Protein 1IWD (pdb70)

CATH classification: 3.90.70.10

Solvent-accessible surface area: 9239 Å² total; per-residue (Å²): 145,73,94,118,17,19,36,85,82,143,36,1,22,27,82,23,25,57,18,131,177,7,30,0,22,1,0,11,3,0,0,11,0,0,2,3,0,8,54,53,125,77,46,114,65,51,33,0,1,3,6,0,0,1,16,11,7,132,70,9,117,0,36,138,18,19,107,8,21,32,0,0,91,26,0,66,122,23,42,0,0,1,22,59,174,73,2,75,45,73,22,92,99,40,100,41,90,97,195,36,107,115,70,6,46,10,96,14,43,93,132,13,85,80,69,59,16,75,28,0,33,58,13,0,23,72,10,1,0,0,0,3,0,17,4,70,21,63,55,1,81,144,18,79,78,43,34,16,70,17,107,38,34,72,59,70,74,14,3,3,2,0,1,0,0,0,74,110,120,73,77,38,18,0,3,0,15,3,8,64,9,114,160,26,20,50,130,0,17,0,51,0,40,13,77,40,114,63,79,16,4,20,4,0,0,0,41,51,0,2,45,0,38,35,128

Foldseek 3Di:
DDQKFFLVVVVLFDAAAALPQFQQLQLVLLQRLQQRQCCVPPVDRFAFDSLLCLAPLPVFPRRVGGHNQSVLVCLAVVVAGAGCVQVPDDSGHDHNDPPGDGDGGFNFKDKFDFLALVSVQVVLNVGKKKFFFFQPDPQNFQAADDEREDDAAQDRSGMWIFRMWHADPHWTWTKIAGRRALVTHPRRIHIYTGDDPGSCTHRSGRGIMMHTHHD

Radius of gyration: 16.06 Å; Cα contacts (8 Å, |Δi|>4): 536; chains: 1; bounding box: 43×32×37 Å

Structure (mmCIF, N/CA/C/O backbone):
data_1IWD
#
_entry.id   1IWD
#
_cell.length_a   48.200
_cell.length_b   58.760
_cell.length_c   69.350
_cell.angle_alpha   90.00
_cell.angle_beta   90.00
_cell.angle_gamma   90.00
#
_symmetry.space_group_name_H-M   'P 21 21 21'
#
loop_
_entity.id
_entity.type
_entity.pdbx_description
1 polymer 'ERVATAMIN B'
2 non-polymer THIOSULFATE
3 water water
#
loop_
_atom_site.group_PDB
_atom_site.id
_atom_site.type_symbol
_atom_site.label_atom_id
_atom_site.label_alt_id
_atom_site.label_comp_id
_atom_site.label_asym_id
_atom_site.label_entity_id
_atom_site.label_seq_id
_atom_site.pdbx_PDB_ins_code
_atom_site.Cartn_x
_atom_site.Cartn_y
_atom_site.Cartn_z
_atom_site.occupancy
_atom_site.B_iso_or_equiv
_atom_site.auth_seq_id
_atom_site.auth_comp_id
_atom_site.auth_asym_id
_atom_site.auth_atom_id
_atom_site.pdbx_PDB_model_num
ATOM 1 N N . LEU A 1 1 ? 5.350 13.048 14.532 1.00 39.08 1 LEU A N 1
ATOM 2 C CA . LEU A 1 1 ? 5.568 12.188 15.732 1.00 37.82 1 LEU A CA 1
ATOM 3 C C . LEU A 1 1 ? 6.772 12.707 16.515 1.00 35.27 1 LEU A C 1
ATOM 4 O O . LEU A 1 1 ? 7.896 12.709 16.012 1.00 35.22 1 LEU A O 1
ATOM 9 N N . PRO A 1 2 ? 6.549 13.156 17.760 1.00 28.34 2 PRO A N 1
ATOM 10 C CA . PRO A 1 2 ? 7.613 13.685 18.618 1.00 26.03 2 PRO A CA 1
ATOM 11 C C . PRO A 1 2 ? 8.830 12.773 18.707 1.00 24.28 2 PRO A C 1
ATOM 12 O O . PRO A 1 2 ? 8.704 11.547 18.691 1.00 23.46 2 PRO A O 1
ATOM 16 N N . SER A 1 3 ? 10.008 13.381 18.799 1.00 24.29 3 SER A N 1
ATOM 17 C CA . SER A 1 3 ? 11.247 12.624 18.909 1.00 22.12 3 SER A CA 1
ATOM 18 C C . SER A 1 3 ? 11.535 12.352 20.380 1.00 20.18 3 SER A C 1
ATOM 19 O O . SER A 1 3 ? 12.325 11.470 20.716 1.00 18.48 3 SER A O 1
ATOM 22 N N . PHE A 1 4 ? 10.883 13.121 21.249 1.00 18.48 4 PHE A N 1
ATOM 23 C CA . PHE A 1 4 ? 11.048 12.989 22.694 1.00 18.22 4 PHE A CA 1
ATOM 24 C C . PHE A 1 4 ? 9.698 13.143 23.385 1.00 17.08 4 PHE A C 1
ATOM 25 O O . PHE A 1 4 ? 8.939 14.065 23.081 1.00 18.44 4 PHE A O 1
ATOM 33 N N . VAL A 1 5 ? 9.403 12.234 24.309 1.00 14.82 5 VAL A N 1
ATOM 34 C CA . VAL A 1 5 ? 8.157 12.274 25.061 1.00 13.89 5 VAL A CA 1
ATOM 35 C C . VAL A 1 5 ? 8.431 11.827 26.491 1.00 12.88 5 VAL A C 1
ATOM 36 O O . VAL A 1 5 ? 9.098 10.821 26.717 1.00 13.41 5 VAL A O 1
ATOM 40 N N . ASP A 1 6 ? 7.942 12.595 27.458 1.00 12.77 6 ASP A N 1
ATOM 41 C CA . ASP A 1 6 ? 8.103 12.239 28.861 1.00 12.21 6 ASP A CA 1
ATOM 42 C C . ASP A 1 6 ? 6.863 12.739 29.579 1.00 11.37 6 ASP A C 1
ATOM 43 O O . ASP A 1 6 ? 6.744 13.926 29.883 1.00 13.14 6 ASP A O 1
ATOM 48 N N . TRP A 1 7 ? 5.931 11.831 29.841 1.00 10.29 7 TRP A N 1
ATOM 49 C CA . TRP A 1 7 ? 4.693 12.211 30.498 1.00 9.88 7 TRP A CA 1
ATOM 50 C C . TRP A 1 7 ? 4.878 12.711 31.923 1.00 10.79 7 TRP A C 1
ATOM 51 O O . TRP A 1 7 ? 3.974 13.322 32.492 1.00 12.98 7 TRP A O 1
ATOM 62 N N . ARG A 1 8 ? 6.045 12.462 32.505 1.00 10.52 8 ARG A N 1
ATOM 63 C CA . ARG A 1 8 ? 6.304 12.936 33.859 1.00 11.57 8 ARG A CA 1
ATOM 64 C C . ARG A 1 8 ? 6.422 14.458 33.855 1.00 13.56 8 ARG A C 1
ATOM 65 O O . ARG A 1 8 ? 6.014 15.121 34.811 1.00 14.11 8 ARG A O 1
ATOM 73 N N . SER A 1 9 ? 6.972 15.008 32.776 1.00 14.35 9 SER A N 1
ATOM 74 C CA . SER A 1 9 ? 7.154 16.453 32.676 1.00 16.66 9 SER A CA 1
ATOM 75 C C . SER A 1 9 ? 5.848 17.186 32.404 1.00 18.19 9 SER A C 1
ATOM 76 O O . SER A 1 9 ? 5.789 18.410 32.495 1.00 18.98 9 SER A O 1
ATOM 79 N N . LYS A 1 10 ? 4.801 16.434 32.080 1.00 18.81 10 LYS A N 1
ATOM 80 C CA . LYS A 1 10 ? 3.492 17.014 31.796 1.00 20.15 10 LYS A CA 1
ATOM 81 C C . LYS A 1 10 ? 2.549 16.885 32.993 1.00 19.80 10 LYS A C 1
ATOM 82 O O . LYS A 1 10 ? 1.356 17.178 32.892 1.00 21.16 10 LYS A O 1
ATOM 88 N N . GLY A 1 11 ? 3.096 16.445 34.123 1.00 18.29 11 GLY A N 1
ATOM 89 C CA . GLY A 1 11 ? 2.307 16.286 35.331 1.00 18.06 11 GLY A CA 1
ATOM 90 C C . GLY A 1 11 ? 1.279 15.173 35.266 1.00 15.75 11 GLY A C 1
ATOM 91 O O . GLY A 1 11 ? 0.310 15.175 36.024 1.00 16.13 11 GLY A O 1
ATOM 92 N N . ALA A 1 12 ? 1.496 14.207 34.377 1.00 12.17 12 ALA A N 1
ATOM 93 C CA . ALA A 1 12 ? 0.557 13.107 34.215 1.00 11.13 12 ALA A CA 1
ATOM 94 C C . ALA A 1 12 ? 0.986 11.812 34.893 1.00 10.87 12 ALA A C 1
ATOM 95 O O . ALA A 1 12 ? 0.320 10.787 34.743 1.00 13.69 12 ALA A O 1
ATOM 97 N N . VAL A 1 13 ? 2.084 11.854 35.642 1.00 12.49 13 VAL A N 1
ATOM 98 C CA . VAL A 1 13 ? 2.567 10.655 36.324 1.00 11.44 13 VAL A CA 1
ATOM 99 C C . VAL A 1 13 ? 2.706 10.872 37.830 1.00 11.12 13 VAL A C 1
ATOM 100 O O . VAL A 1 13 ? 3.295 11.849 38.292 1.00 11.95 13 VAL A O 1
ATOM 104 N N . ASN A 1 14 ? 2.144 9.936 38.587 1.00 10.16 14 ASN A N 1
ATOM 105 C CA . ASN A 1 14 ? 2.143 9.969 40.045 1.00 11.70 14 ASN A CA 1
ATOM 106 C C . ASN A 1 14 ? 3.534 9.664 40.605 1.00 11.14 14 ASN A C 1
ATOM 107 O O . ASN A 1 14 ? 4.433 9.249 39.878 1.00 12.28 14 ASN A O 1
ATOM 112 N N . SER A 1 15 ? 3.703 9.877 41.906 1.00 11.83 15 SER A N 1
ATOM 113 C CA . SER A 1 15 ? 4.965 9.565 42.565 1.00 12.14 15 SER A CA 1
ATOM 114 C C . SER A 1 15 ? 5.131 8.054 42.495 1.00 11.54 15 SER A C 1
ATOM 115 O O . SER A 1 15 ? 4.142 7.322 42.428 1.00 11.56 15 SER A O 1
ATOM 118 N N . ILE A 1 16 ? 6.376 7.594 42.519 1.00 12.13 16 ILE A N 1
ATOM 119 C CA . ILE A 1 16 ? 6.668 6.161 42.466 1.00 11.61 16 ILE A CA 1
ATOM 120 C C . ILE A 1 16 ? 6.037 5.432 43.653 1.00 12.06 16 ILE A C 1
ATOM 121 O O . ILE A 1 16 ? 6.034 5.941 44.777 1.00 13.14 16 ILE A O 1
ATOM 126 N N . LYS A 1 17 ? 5.495 4.245 43.391 1.00 11.34 17 LYS A N 1
ATOM 127 C CA . LYS A 1 17 ? 4.870 3.426 44.426 1.00 11.51 17 LYS A CA 1
ATOM 128 C C . LYS A 1 17 ? 5.673 2.142 44.635 1.00 11.81 17 LYS A C 1
ATOM 129 O O . LYS A 1 17 ? 6.628 1.874 43.907 1.00 11.85 17 LYS A O 1
ATOM 135 N N . ASN A 1 18 ? 5.278 1.348 45.627 1.00 13.27 18 ASN A N 1
ATOM 136 C CA . ASN A 1 18 ? 5.984 0.110 45.950 1.00 12.57 18 ASN A CA 1
ATOM 137 C C . ASN A 1 18 ? 4.978 -1.007 46.226 1.00 13.29 18 ASN A C 1
ATOM 138 O O . ASN A 1 18 ? 4.188 -0.921 47.167 1.00 13.38 18 ASN A O 1
ATOM 143 N N . GLN A 1 19 ? 5.008 -2.051 45.402 1.00 11.02 19 GLN A N 1
ATOM 144 C CA . GLN A 1 19 ? 4.079 -3.168 45.556 1.00 11.14 19 GLN A CA 1
ATOM 145 C C . GLN A 1 19 ? 4.444 -4.066 46.736 1.00 12.79 19 GLN A C 1
ATOM 146 O O . GLN A 1 19 ? 3.625 -4.857 47.206 1.00 11.17 19 GLN A O 1
ATOM 152 N N . LYS A 1 20 ? 5.681 -3.944 47.204 1.00 12.17 20 LYS A N 1
ATOM 153 C CA . LYS A 1 20 ? 6.169 -4.733 48.329 1.00 12.50 20 LYS A CA 1
ATOM 154 C C . LYS A 1 20 ? 6.058 -6.243 48.100 1.00 13.21 20 LYS A C 1
ATOM 155 O O . LYS A 1 20 ? 6.247 -6.708 46.980 1.00 13.28 20 LYS A O 1
ATOM 161 N N . GLN A 1 21 ? 5.752 -7.007 49.145 1.00 13.45 21 GLN A N 1
ATOM 162 C CA . GLN A 1 21 ? 5.689 -8.465 49.034 1.00 16.15 21 GLN A CA 1
ATOM 163 C C . GLN A 1 21 ? 4.370 -9.065 48.567 1.00 16.47 21 GLN A C 1
ATOM 164 O O . GLN A 1 21 ? 3.862 -10.016 49.164 1.00 19.03 21 GLN A O 1
ATOM 170 N N . CYS A 1 22 ? 3.830 -8.517 47.487 1.00 14.18 22 CYS A N 1
ATOM 171 C CA . CYS A 1 22 ? 2.573 -8.995 46.923 1.00 12.45 22 CYS A CA 1
ATOM 172 C C . CYS A 1 22 ? 2.711 -9.004 45.408 1.00 13.87 22 CYS A C 1
ATOM 173 O O . CYS A 1 22 ? 3.252 -8.061 44.828 1.00 13.94 22 CYS A O 1
ATOM 176 N N . GLY A 1 23 ? 2.243 -10.079 44.779 1.00 14.54 23 GLY A N 1
ATOM 177 C CA . GLY A 1 23 ? 2.317 -10.196 43.332 1.00 14.94 23 GLY A CA 1
ATOM 178 C C . GLY A 1 23 ? 1.210 -9.383 42.695 1.00 14.59 23 GLY A C 1
ATOM 179 O O . GLY A 1 23 ? 0.271 -9.923 42.106 1.00 15.69 23 GLY A O 1
ATOM 180 N N . SER A 1 24 ? 1.342 -8.067 42.794 1.00 10.66 24 SER A N 1
ATOM 181 C CA . SER A 1 24 ? 0.336 -7.157 42.279 1.00 9.65 24 SER A CA 1
ATOM 182 C C . SER A 1 24 ? 0.825 -6.215 41.183 1.00 10.23 24 SER A C 1
ATOM 183 O O . SER A 1 24 ? 0.202 -5.180 40.945 1.00 10.06 24 SER A O 1
ATOM 186 N N . CYS A 1 25 ? 1.925 -6.566 40.520 1.00 11.36 25 CYS A N 1
ATOM 187 C CA . CYS A 1 25 ? 2.470 -5.726 39.452 1.00 13.01 25 CYS A CA 1
ATOM 188 C C . CYS A 1 25 ? 1.396 -5.389 38.417 1.00 12.18 25 CYS A C 1
ATOM 189 O O . CYS A 1 25 ? 1.363 -4.278 37.882 1.00 12.31 25 CYS A O 1
ATOM 192 N N . TRP A 1 26 ? 0.525 -6.354 38.134 1.00 12.84 26 TRP A N 1
ATOM 193 C CA . TRP A 1 26 ? -0.546 -6.160 37.163 1.00 10.80 26 TRP A CA 1
ATOM 194 C C . TRP A 1 26 ? -1.460 -5.003 37.556 1.00 11.66 26 TRP A C 1
ATOM 195 O O . TRP A 1 26 ? -1.920 -4.242 36.699 1.00 12.03 26 TRP A O 1
ATOM 206 N N . ALA A 1 27 ? -1.720 -4.878 38.854 1.00 9.83 27 ALA A N 1
ATOM 207 C CA . ALA A 1 27 ? -2.583 -3.819 39.363 1.00 9.89 27 ALA A CA 1
ATOM 208 C C . ALA A 1 27 ? -1.865 -2.477 39.335 1.00 9.64 27 ALA A C 1
ATOM 209 O O . ALA A 1 27 ? -2.460 -1.456 38.992 1.00 10.43 27 ALA A O 1
ATOM 211 N N . PHE A 1 28 ? -0.587 -2.469 39.700 1.00 8.97 28 PHE A N 1
ATOM 212 C CA . PHE A 1 28 ? 0.155 -1.216 39.683 1.00 8.08 28 PHE A CA 1
ATOM 213 C C . PHE A 1 28 ? 0.307 -0.686 38.264 1.00 9.15 28 PHE A C 1
ATOM 214 O O . PHE A 1 28 ? 0.177 0.516 38.023 1.00 9.44 28 PHE A O 1
ATOM 222 N N . SER A 1 29 ? 0.561 -1.582 37.317 1.00 7.56 29 SER A N 1
ATOM 223 C CA . SER A 1 29 ? 0.709 -1.167 35.930 1.00 8.11 29 SER A CA 1
ATOM 224 C C . SER A 1 29 ? -0.598 -0.583 35.401 1.00 7.83 29 SER A C 1
ATOM 225 O O . SER A 1 29 ? -0.611 0.483 34.782 1.00 10.21 29 SER A O 1
ATOM 228 N N . ALA A 1 30 ? -1.700 -1.286 35.643 1.00 7.86 30 ALA A N 1
ATOM 229 C CA . ALA A 1 30 ? -3.000 -0.825 35.177 1.00 8.50 30 ALA A CA 1
ATOM 230 C C . ALA A 1 30 ? -3.405 0.501 35.806 1.00 9.71 30 ALA A C 1
ATOM 231 O O . ALA A 1 30 ? -3.847 1.412 35.104 1.00 9.27 30 ALA A O 1
ATOM 233 N N . VAL A 1 31 ? -3.266 0.608 37.125 1.00 9.45 31 VAL A N 1
ATOM 234 C CA . VAL A 1 31 ? -3.644 1.836 37.817 1.00 9.76 31 VAL A CA 1
ATOM 235 C C . VAL A 1 31 ? -2.833 3.036 37.340 1.00 10.00 31 VAL A C 1
ATOM 236 O O . VAL A 1 31 ? -3.390 4.112 37.125 1.00 9.72 31 VAL A O 1
ATOM 240 N N . ALA A 1 32 ? -1.527 2.861 37.160 1.00 8.74 32 ALA A N 1
ATOM 241 C CA . ALA A 1 32 ? -0.693 3.972 36.701 1.00 8.73 32 ALA A CA 1
ATOM 242 C C . ALA A 1 32 ? -1.176 4.493 35.349 1.00 9.14 32 ALA A C 1
ATOM 243 O O . ALA A 1 32 ? -1.218 5.703 35.116 1.00 9.32 32 ALA A O 1
ATOM 245 N N . ALA A 1 33 ? -1.543 3.578 34.457 1.00 8.68 33 ALA A N 1
ATOM 246 C CA . ALA A 1 33 ? -2.018 3.974 33.138 1.00 8.65 33 ALA A CA 1
ATOM 247 C C . ALA A 1 33 ? -3.342 4.722 33.246 1.00 8.45 33 ALA A C 1
ATOM 248 O O . ALA A 1 33 ? -3.589 5.676 32.501 1.00 9.10 33 ALA A O 1
ATOM 250 N N . VAL A 1 34 ? -4.192 4.290 34.171 1.00 7.73 34 VAL A N 1
ATOM 251 C CA . VAL A 1 34 ? -5.487 4.934 34.366 1.00 9.38 34 VAL A CA 1
ATOM 252 C C . VAL A 1 34 ? -5.308 6.326 34.969 1.00 9.59 34 VAL A C 1
ATOM 253 O O . VAL A 1 34 ? -5.956 7.278 34.541 1.00 10.05 34 VAL A O 1
ATOM 257 N N . GLU A 1 35 ? -4.429 6.442 35.959 1.00 9.17 35 GLU A N 1
ATOM 258 C CA . GLU A 1 35 ? -4.180 7.735 36.593 1.00 10.14 35 GLU A CA 1
ATOM 259 C C . GLU A 1 35 ? -3.742 8.748 35.543 1.00 11.26 35 GLU A C 1
ATOM 260 O O . GLU A 1 35 ? -4.186 9.897 35.545 1.00 10.52 35 GLU A O 1
ATOM 266 N N . SER A 1 36 ? -2.868 8.312 34.643 1.00 9.78 36 SER A N 1
ATOM 267 C CA . SER A 1 36 ? -2.351 9.185 33.598 1.00 10.41 36 SER A CA 1
ATOM 268 C C . SER A 1 36 ? -3.385 9.642 32.577 1.00 10.88 36 SER A C 1
ATOM 269 O O . SER A 1 36 ? -3.440 10.826 32.244 1.00 10.54 36 SER A O 1
ATOM 272 N N . ILE A 1 37 ? -4.207 8.726 32.075 1.00 9.39 37 ILE A N 1
ATOM 273 C CA . ILE A 1 37 ? -5.203 9.132 31.090 1.00 10.75 37 ILE A CA 1
ATOM 274 C C . ILE A 1 37 ? -6.251 10.035 31.741 1.00 10.69 37 ILE A C 1
ATOM 275 O O . ILE A 1 37 ? -6.813 10.909 31.083 1.00 12.91 37 ILE A O 1
ATOM 280 N N . ASN A 1 38 ? -6.505 9.845 33.034 1.00 10.67 38 ASN A N 1
ATOM 281 C CA . ASN A 1 38 ? -7.472 10.701 33.715 1.00 11.44 38 ASN A CA 1
ATOM 282 C C . ASN A 1 38 ? -6.931 12.130 33.758 1.00 11.84 38 ASN A C 1
ATOM 283 O O . ASN A 1 38 ? -7.670 13.089 33.542 1.00 11.21 38 ASN A O 1
ATOM 288 N N . LYS A 1 39 ? -5.638 12.273 34.035 1.00 10.31 39 LYS A N 1
ATOM 289 C CA . LYS A 1 39 ? -5.017 13.596 34.091 1.00 11.40 39 LYS A CA 1
ATOM 290 C C . LYS A 1 39 ? -5.034 14.247 32.711 1.00 11.07 39 LYS A C 1
ATOM 291 O O . LYS A 1 39 ? -5.368 15.423 32.562 1.00 12.75 39 LYS A O 1
ATOM 297 N N . ILE A 1 40 ? -4.667 13.474 31.698 1.00 10.71 40 ILE A N 1
ATOM 298 C CA . ILE A 1 40 ? -4.629 13.979 30.334 1.00 11.12 40 ILE A CA 1
ATOM 299 C C . ILE A 1 40 ? -5.999 14.466 29.856 1.00 12.28 40 ILE A C 1
ATOM 300 O O . ILE A 1 40 ? -6.104 15.498 29.185 1.00 13.52 40 ILE A O 1
ATOM 305 N N . ARG A 1 41 ? -7.047 13.739 30.227 1.00 12.27 41 ARG A N 1
ATOM 306 C CA . ARG A 1 41 ? -8.404 14.080 29.809 1.00 14.02 41 ARG A CA 1
ATOM 307 C C . ARG A 1 41 ? -9.151 15.090 30.676 1.00 14.55 41 ARG A C 1
ATOM 308 O O . ARG A 1 41 ? -9.896 15.924 30.154 1.00 16.21 41 ARG A O 1
ATOM 316 N N . THR A 1 42 ? -8.954 15.026 31.989 1.00 13.87 42 THR A N 1
ATOM 317 C CA . THR A 1 42 ? -9.678 15.911 32.904 1.00 13.31 42 THR A CA 1
ATOM 318 C C . THR A 1 42 ? -8.873 17.016 33.576 1.00 14.03 42 THR A C 1
ATOM 319 O O . THR A 1 42 ? -9.453 17.911 34.191 1.00 13.13 42 THR A O 1
ATOM 323 N N . GLY A 1 43 ? -7.548 16.945 33.473 1.00 11.71 43 GLY A N 1
ATOM 324 C CA . GLY A 1 43 ? -6.696 17.958 34.075 1.00 14.24 43 GLY A CA 1
ATOM 325 C C . GLY A 1 43 ? -6.324 17.715 35.528 1.00 14.84 43 GLY A C 1
ATOM 326 O O . GLY A 1 43 ? -5.582 18.500 36.126 1.00 16.60 43 GLY A O 1
ATOM 327 N N . GLN A 1 44 ? -6.817 16.622 36.100 1.00 14.15 44 GLN A N 1
ATOM 328 C CA . GLN A 1 44 ? -6.547 16.315 37.499 1.00 16.75 44 GLN A CA 1
ATOM 329 C C . GLN A 1 44 ? -5.785 15.005 37.674 1.00 15.04 44 GLN A C 1
ATOM 330 O O . GLN A 1 44 ? -6.159 13.981 37.100 1.00 14.24 44 GLN A O 1
ATOM 336 N N . LEU A 1 45 ? -4.714 15.043 38.461 1.00 14.85 45 LEU A N 1
ATOM 337 C CA . LEU A 1 45 ? -3.933 13.841 38.740 1.00 15.08 45 LEU A CA 1
ATOM 338 C C . LEU A 1 45 ? -4.341 13.344 40.121 1.00 15.39 45 LEU A C 1
ATOM 339 O O . LEU A 1 45 ? -4.072 13.995 41.133 1.00 16.56 45 LEU A O 1
ATOM 344 N N . ILE A 1 46 ? -5.001 12.192 40.155 1.00 13.11 46 ILE A N 1
ATOM 345 C CA . ILE A 1 46 ? -5.469 11.601 41.403 1.00 15.00 46 ILE A CA 1
ATOM 346 C C . ILE A 1 46 ? -4.819 10.235 41.586 1.00 14.46 46 ILE A C 1
ATOM 347 O O . ILE A 1 46 ? -4.730 9.461 40.634 1.00 16.19 46 ILE A O 1
ATOM 352 N N . SER A 1 47 ? -4.364 9.942 42.802 1.00 14.01 47 SER A N 1
ATOM 353 C CA . SER A 1 47 ? -3.736 8.652 43.088 1.00 14.73 47 SER A CA 1
ATOM 354 C C . SER A 1 47 ? -4.860 7.650 43.326 1.00 14.74 47 SER A C 1
ATOM 355 O O . SER A 1 47 ? -5.702 7.850 44.204 1.00 14.61 47 SER A O 1
ATOM 358 N N . LEU A 1 48 ? -4.869 6.574 42.544 1.00 12.05 48 LEU A N 1
ATOM 359 C CA . LEU A 1 48 ? -5.919 5.568 42.644 1.00 11.57 48 LEU A CA 1
ATOM 360 C C . LEU A 1 48 ? -5.509 4.307 43.405 1.00 11.19 48 LEU A C 1
ATOM 361 O O . LEU A 1 48 ? -4.328 4.082 43.670 1.00 9.69 48 LEU A O 1
ATOM 366 N N . SER A 1 49 ? -6.501 3.453 43.704 1.00 11.96 49 SER A N 1
ATOM 367 C CA . SER A 1 49 ? -6.295 2.276 44.565 1.00 10.51 49 SER A CA 1
ATOM 368 C C . SER A 1 49 ? -5.934 0.945 43.878 1.00 11.52 49 SER A C 1
ATOM 369 O O . SER A 1 49 ? -6.776 0.335 43.223 1.00 10.94 49 SER A O 1
ATOM 372 N N . GLU A 1 50 ? -4.683 0.521 44.042 1.00 9.79 50 GLU A N 1
ATOM 373 C CA . GLU A 1 50 ? -4.261 -0.770 43.518 1.00 8.65 50 GLU A CA 1
ATOM 374 C C . GLU A 1 50 ? -4.907 -1.840 44.394 1.00 9.27 50 GLU A C 1
ATOM 375 O O . GLU A 1 50 ? -5.199 -2.936 43.929 1.00 9.46 50 GLU A O 1
ATOM 381 N N . GLN A 1 51 ? -5.113 -1.517 45.670 1.00 10.11 51 GLN A N 1
ATOM 382 C CA . GLN A 1 51 ? -5.704 -2.470 46.603 1.00 10.15 51 GLN A CA 1
ATOM 383 C C . GLN A 1 51 ? -7.103 -2.900 46.172 1.00 10.07 51 GLN A C 1
ATOM 384 O O . GLN A 1 51 ? -7.479 -4.061 46.357 1.00 10.22 51 GLN A O 1
ATOM 390 N N . GLU A 1 52 ? -7.877 -1.975 45.607 1.00 9.20 52 GLU A N 1
ATOM 391 C CA . GLU A 1 52 ? -9.223 -2.319 45.166 1.00 8.70 52 GLU A CA 1
ATOM 392 C C . GLU A 1 52 ? -9.156 -3.429 44.129 1.00 8.65 52 GLU A C 1
ATOM 393 O O . GLU A 1 52 ? -9.976 -4.343 44.141 1.00 10.46 52 GLU A O 1
ATOM 399 N N . LEU A 1 53 ? -8.182 -3.351 43.228 1.00 10.02 53 LEU A N 1
ATOM 400 C CA . LEU A 1 53 ? -8.040 -4.377 42.197 1.00 9.85 53 LEU A CA 1
ATOM 401 C C . LEU A 1 53 ? -7.653 -5.718 42.816 1.00 10.38 53 LEU A C 1
ATOM 402 O O . LEU A 1 53 ? -8.211 -6.761 42.468 1.00 10.02 53 LEU A O 1
ATOM 407 N N . VAL A 1 54 ? -6.701 -5.689 43.740 1.00 9.67 54 VAL A N 1
ATOM 408 C CA . VAL A 1 54 ? -6.263 -6.908 44.403 1.00 11.00 54 VAL A CA 1
ATOM 409 C C . VAL A 1 54 ? -7.426 -7.598 45.121 1.00 9.97 54 VAL A C 1
ATOM 410 O O . VAL A 1 54 ? -7.578 -8.820 45.038 1.00 11.70 54 VAL A O 1
ATOM 414 N N . ASP A 1 55 ? -8.254 -6.816 45.805 1.00 10.60 55 ASP A N 1
ATOM 415 C CA . ASP A 1 55 ? -9.387 -7.372 46.545 1.00 10.91 55 ASP A CA 1
ATOM 416 C C . ASP A 1 55 ? -10.639 -7.657 45.731 1.00 11.24 55 ASP A C 1
ATOM 417 O O . ASP A 1 55 ? -11.335 -8.640 45.984 1.00 11.94 55 ASP A O 1
ATOM 422 N N . CYS A 1 56 ? -10.899 -6.791 44.735 1.00 11.47 56 CYS A N 1
ATOM 423 C CA . CYS A 1 56 ? -12.166 -6.904 44.005 1.00 11.64 56 CYS A CA 1
ATOM 424 C C . CYS A 1 56 ? -12.175 -7.499 42.603 1.00 10.7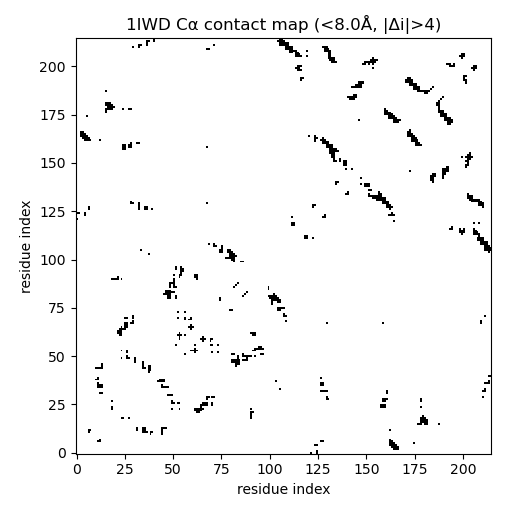6 56 CYS A C 1
ATOM 425 O O . CYS A 1 56 ? -13.234 -7.935 42.121 1.00 12.76 56 CYS A O 1
ATOM 428 N N . ASP A 1 57 ? -11.032 -7.536 41.927 1.00 10.46 57 ASP A N 1
ATOM 429 C CA . ASP A 1 57 ? -11.012 -8.123 40.593 1.00 9.84 57 ASP A CA 1
ATOM 430 C C . ASP A 1 57 ? -10.923 -9.631 40.778 1.00 10.83 57 ASP A C 1
ATOM 431 O O . ASP A 1 57 ? -9.831 -10.193 40.865 1.00 11.21 57 ASP A O 1
ATOM 436 N N . THR A 1 58 ? -12.084 -10.276 40.849 1.00 11.52 58 THR A N 1
ATOM 437 C CA . THR A 1 58 ? -12.146 -11.715 41.063 1.00 14.00 58 THR A CA 1
ATOM 438 C C . THR A 1 58 ? -11.700 -12.563 39.876 1.00 13.24 58 THR A C 1
ATOM 439 O O . THR A 1 58 ? -11.615 -13.786 39.988 1.00 13.40 58 THR A O 1
ATOM 443 N N . ALA A 1 59 ? -11.414 -11.922 38.745 1.00 12.51 59 ALA A N 1
ATOM 444 C CA . ALA A 1 59 ? -10.941 -12.641 37.568 1.00 13.30 59 ALA A CA 1
ATOM 445 C C . ALA A 1 59 ? -9.422 -12.738 37.675 1.00 13.77 59 ALA A C 1
ATOM 446 O O . ALA A 1 59 ? -8.791 -13.574 37.029 1.00 15.82 59 ALA A O 1
ATOM 448 N N . SER A 1 60 ? -8.836 -11.867 38.490 1.00 11.29 60 SER A N 1
ATOM 449 C CA . SER A 1 60 ? -7.398 -11.893 38.697 1.00 12.81 60 SER A CA 1
ATOM 450 C C . SER A 1 60 ? -7.098 -12.737 39.925 1.00 11.75 60 SER A C 1
ATOM 451 O O . SER A 1 60 ? -8.019 -13.226 40.585 1.00 13.49 60 SER A O 1
ATOM 454 N N . HIS A 1 61 ? -5.820 -12.894 40.253 1.00 13.58 61 HIS A N 1
ATOM 455 C CA . HIS A 1 61 ? -5.444 -13.768 41.358 1.00 14.66 61 HIS A CA 1
ATOM 456 C C . HIS A 1 61 ? -4.863 -13.124 42.618 1.00 15.27 61 HIS A C 1
ATOM 457 O O . HIS A 1 61 ? -4.015 -13.720 43.286 1.00 16.23 61 HIS A O 1
ATOM 464 N N . GLY A 1 62 ? -5.328 -11.925 42.954 1.00 14.57 62 GLY A N 1
ATOM 465 C CA . GLY A 1 62 ? -4.836 -11.253 44.148 1.00 14.53 62 GLY A CA 1
ATOM 466 C C . GLY A 1 62 ? -3.335 -11.031 44.132 1.00 14.68 62 GLY A C 1
ATOM 467 O O . GLY A 1 62 ? -2.803 -10.455 43.184 1.00 15.95 62 GLY A O 1
ATOM 468 N N . CYS A 1 63 ? -2.652 -11.477 45.185 1.00 14.23 63 CYS A N 1
ATOM 469 C CA . CYS A 1 63 ? -1.201 -11.326 45.270 1.00 14.92 63 CYS A CA 1
ATOM 470 C C . CYS A 1 63 ? -0.463 -12.450 44.549 1.00 16.19 63 CYS A C 1
ATOM 471 O O . CYS A 1 63 ? 0.763 -12.536 44.618 1.00 16.01 63 CYS A O 1
ATOM 474 N N . ASN A 1 64 ? -1.210 -13.313 43.866 1.00 17.84 64 ASN A N 1
ATOM 475 C CA . ASN A 1 64 ? -0.609 -14.416 43.123 1.00 19.19 64 ASN A CA 1
ATOM 476 C C . ASN A 1 64 ? -0.497 -14.083 41.640 1.00 19.20 64 ASN A C 1
ATOM 477 O O . ASN A 1 64 ? -0.110 -14.931 40.832 1.00 21.23 64 ASN A O 1
ATOM 482 N N . GLY A 1 65 ? -0.843 -12.851 41.280 1.00 16.96 65 GLY A N 1
ATOM 483 C CA . GLY A 1 65 ? -0.746 -12.452 39.889 1.00 14.75 65 GLY A CA 1
ATOM 484 C C . GLY A 1 65 ? -2.051 -12.047 39.235 1.00 14.15 65 GLY A C 1
ATOM 485 O O . GLY A 1 65 ? -3.122 -12.142 39.833 1.00 13.53 65 GLY A O 1
ATOM 486 N N . GLY A 1 66 ? -1.946 -11.597 37.990 1.00 12.97 66 GLY A N 1
ATOM 487 C CA . GLY A 1 66 ? -3.111 -11.168 37.244 1.00 13.34 66 GLY A CA 1
ATOM 488 C C . GLY A 1 66 ? -2.670 -10.514 35.952 1.00 12.50 66 GLY A C 1
ATOM 489 O O . GLY A 1 66 ? -1.510 -10.638 35.551 1.00 13.41 66 GLY A O 1
ATOM 490 N N . TRP A 1 67 ? -3.584 -9.810 35.295 1.00 12.00 67 TRP A N 1
ATOM 491 C CA . TRP A 1 67 ? -3.254 -9.146 34.042 1.00 14.00 67 TRP A CA 1
ATOM 492 C C . TRP A 1 67 ? -3.834 -7.746 33.994 1.00 12.47 67 TRP A C 1
ATOM 493 O O . TRP A 1 67 ? -4.900 -7.488 34.551 1.00 13.95 67 TRP A O 1
ATOM 504 N N . MET A 1 68 ? -3.125 -6.842 33.326 1.00 11.82 68 MET A N 1
ATOM 505 C CA . MET A 1 68 ? -3.580 -5.465 33.215 1.00 11.41 68 MET A CA 1
ATOM 506 C C . MET A 1 68 ? -4.938 -5.378 32.515 1.00 10.97 68 MET A C 1
ATOM 507 O O . MET A 1 68 ? -5.791 -4.585 32.910 1.00 11.51 68 MET A O 1
ATOM 512 N N . ASN A 1 69 ? -5.147 -6.188 31.480 1.00 11.11 69 ASN A N 1
ATOM 513 C CA . ASN A 1 69 ? -6.426 -6.151 30.779 1.00 11.39 69 ASN A CA 1
ATOM 514 C C . ASN A 1 69 ? -7.568 -6.562 31.707 1.00 10.92 69 ASN A C 1
ATOM 515 O O . ASN A 1 69 ? -8.677 -6.047 31.589 1.00 12.33 69 ASN A O 1
ATOM 520 N N . ASN A 1 70 ? -7.302 -7.486 32.627 1.00 11.76 70 ASN A N 1
ATOM 521 C CA . ASN A 1 70 ? -8.333 -7.905 33.578 1.00 12.53 70 ASN A CA 1
ATOM 522 C C . ASN A 1 70 ? -8.703 -6.692 34.422 1.00 10.90 70 ASN A C 1
ATOM 523 O O . ASN A 1 70 ? -9.876 -6.444 34.707 1.00 12.71 70 ASN A O 1
ATOM 528 N N . ALA A 1 71 ? -7.681 -5.942 34.821 1.00 10.18 71 ALA A N 1
ATOM 529 C CA . ALA A 1 71 ? -7.874 -4.756 35.644 1.00 9.35 71 ALA A CA 1
ATOM 530 C C . ALA A 1 71 ? -8.715 -3.708 34.924 1.00 9.70 71 ALA A C 1
ATOM 531 O O . ALA A 1 71 ? -9.613 -3.115 35.519 1.00 10.18 71 ALA A O 1
ATOM 533 N N . PHE A 1 72 ? -8.431 -3.474 33.644 1.00 10.30 72 PHE A N 1
ATOM 534 C CA . PHE A 1 72 ? -9.200 -2.492 32.887 1.00 10.80 72 PHE A CA 1
ATOM 535 C C . PHE A 1 72 ? -10.649 -2.958 32.799 1.00 11.72 72 PHE A C 1
ATOM 536 O O . PHE A 1 72 ? -11.570 -2.157 32.931 1.00 11.10 72 PHE A O 1
ATOM 544 N N . GLN A 1 73 ? -10.849 -4.256 32.584 1.00 11.57 73 GLN A N 1
ATOM 545 C CA . GLN A 1 73 ? -12.201 -4.797 32.487 1.00 13.55 73 GLN A CA 1
ATOM 546 C C . GLN A 1 73 ? -12.965 -4.622 33.796 1.00 12.69 73 GLN A C 1
ATOM 547 O O . GLN A 1 73 ? -14.159 -4.315 33.784 1.00 13.53 73 GLN A O 1
ATOM 553 N N . TYR A 1 74 ? -12.281 -4.812 34.922 1.00 11.83 74 TYR A N 1
ATOM 554 C CA . TYR A 1 74 ? -12.921 -4.642 36.224 1.00 11.45 74 TYR A CA 1
ATOM 555 C C . TYR A 1 74 ? -13.364 -3.189 36.408 1.00 12.20 74 TYR A C 1
ATOM 556 O O . TYR A 1 74 ? -14.493 -2.920 36.812 1.00 12.74 74 TYR A O 1
ATOM 565 N N . ILE A 1 75 ? -12.465 -2.252 36.121 1.00 11.32 75 ILE A N 1
ATOM 566 C CA . ILE A 1 75 ? -12.783 -0.835 36.282 1.00 10.61 75 ILE A CA 1
ATOM 567 C C . ILE A 1 75 ? -13.987 -0.440 35.431 1.00 12.76 75 ILE A C 1
ATOM 568 O O . ILE A 1 75 ? -14.845 0.327 35.877 1.00 13.84 75 ILE A O 1
ATOM 573 N N . ILE A 1 76 ? -14.060 -0.976 34.216 1.00 11.55 76 ILE A N 1
ATOM 574 C CA . ILE A 1 76 ? -15.170 -0.674 33.321 1.00 13.48 76 ILE A CA 1
ATOM 575 C C . ILE A 1 76 ? -16.485 -1.249 33.852 1.00 14.49 76 ILE A C 1
ATOM 576 O O . ILE A 1 76 ? -17.497 -0.551 33.913 1.00 16.11 76 ILE A O 1
ATOM 581 N N . THR A 1 77 ? -16.460 -2.521 34.239 0.56 15.57 77 THR A N 1
ATOM 582 C CA . THR A 1 77 ? -17.650 -3.189 34.758 0.58 19.29 77 THR A CA 1
ATOM 583 C C . THR A 1 77 ? -18.099 -2.630 36.107 0.50 18.80 77 THR A C 1
ATOM 584 O O . THR A 1 77 ? -19.294 -2.596 36.406 0.51 19.58 77 THR A O 1
ATOM 588 N N . ASN A 1 78 ? -17.141 -2.200 36.920 1.00 16.45 78 ASN A N 1
ATOM 589 C CA . ASN A 1 78 ? -17.446 -1.653 38.239 1.00 16.59 78 ASN A CA 1
ATOM 590 C C . ASN A 1 78 ? -17.952 -0.218 38.164 1.00 16.81 78 ASN A C 1
ATOM 591 O O . ASN A 1 78 ? -18.580 0.277 39.103 1.00 16.89 78 ASN A O 1
ATOM 596 N N . GLY A 1 79 ? -17.677 0.444 37.045 1.00 16.75 79 GLY A N 1
ATOM 597 C CA . GLY A 1 79 ? -18.107 1.820 36.871 1.00 16.28 79 GLY A CA 1
ATOM 598 C C . GLY A 1 79 ? -17.101 2.813 37.420 1.00 16.06 79 GLY A C 1
ATOM 599 O O . GLY A 1 79 ? -17.410 3.994 37.590 1.00 16.70 79 GLY A O 1
ATOM 600 N N . GLY A 1 80 ? -15.894 2.336 37.705 1.00 14.38 80 GLY A N 1
ATOM 601 C CA . GLY A 1 80 ? -14.864 3.214 38.229 1.00 13.26 80 GLY A CA 1
ATOM 602 C C . GLY A 1 80 ? -13.965 2.551 39.254 1.00 11.24 80 GLY A C 1
ATOM 603 O O . GLY A 1 80 ? -14.024 1.339 39.452 1.00 12.71 80 GLY A O 1
ATOM 604 N N . ILE A 1 81 ? -13.137 3.355 39.910 1.00 10.58 81 ILE A N 1
ATOM 605 C CA . ILE A 1 81 ? -12.212 2.857 40.920 1.00 10.76 81 ILE A CA 1
ATOM 606 C C . ILE A 1 81 ? -12.051 3.930 41.997 1.00 10.76 81 ILE A C 1
ATOM 607 O O . ILE A 1 81 ? -12.187 5.120 41.712 1.00 11.43 81 ILE A O 1
ATOM 612 N N . ASP A 1 82 ? -11.779 3.511 43.231 1.00 10.74 82 ASP A N 1
ATOM 613 C CA . ASP A 1 82 ? -11.622 4.447 44.347 1.00 10.74 82 ASP A CA 1
ATOM 614 C C . ASP A 1 82 ? -10.201 5.007 44.416 1.00 11.15 82 ASP A C 1
ATOM 615 O O . ASP A 1 82 ? -9.307 4.565 43.694 1.00 11.97 82 ASP A O 1
ATOM 620 N N . THR A 1 83 ? -10.003 5.983 45.296 1.00 11.27 83 THR A N 1
ATOM 621 C CA . THR A 1 83 ? -8.696 6.603 45.471 1.00 12.67 83 THR A CA 1
ATOM 622 C C . THR A 1 83 ? -7.841 5.812 46.454 1.00 13.37 83 THR A C 1
ATOM 623 O O . THR A 1 83 ? -8.351 5.014 47.243 1.00 13.98 83 THR A O 1
ATOM 627 N N . GLN A 1 84 ? -6.535 6.036 46.399 1.00 12.83 84 GLN A N 1
ATOM 628 C CA . GLN A 1 84 ? -5.611 5.360 47.297 1.00 15.44 84 GLN A CA 1
ATOM 629 C C . GLN A 1 84 ? -5.889 5.823 48.728 1.00 17.37 84 GLN A C 1
ATOM 630 O O . GLN A 1 84 ? -5.740 5.066 49.687 1.00 17.19 84 GLN A O 1
ATOM 636 N N . GLN A 1 85 ? -6.305 7.076 48.854 1.00 16.14 85 GLN A N 1
ATOM 637 C CA . GLN A 1 85 ? -6.617 7.671 50.147 1.00 19.41 85 GLN A CA 1
ATOM 638 C C . GLN A 1 85 ? -7.787 6.975 50.843 1.00 18.43 85 GLN A C 1
ATOM 639 O O . GLN A 1 85 ? -7.758 6.760 52.057 1.00 19.36 85 GLN A O 1
ATOM 645 N N . ASN A 1 86 ? -8.806 6.612 50.073 1.00 17.87 86 ASN A N 1
ATOM 646 C CA . ASN A 1 86 ? -9.991 5.965 50.627 1.00 17.11 86 ASN A CA 1
ATOM 647 C C . ASN A 1 86 ? -9.902 4.438 50.662 1.00 15.11 86 ASN A C 1
ATOM 648 O O . ASN A 1 86 ? -10.687 3.783 51.349 1.00 14.42 86 ASN A O 1
ATOM 653 N N . TYR A 1 87 ? -8.947 3.877 49.927 1.00 14.24 87 TYR A N 1
ATOM 654 C CA . TYR A 1 87 ? -8.767 2.427 49.863 1.00 12.78 87 TYR A CA 1
ATOM 655 C C . TYR A 1 87 ? -7.257 2.177 49.769 1.00 13.44 87 TYR A C 1
ATOM 656 O O . TYR A 1 87 ? -6.741 1.800 48.717 1.00 13.03 87 TYR A O 1
ATOM 665 N N . PRO A 1 88 ? -6.532 2.381 50.883 1.00 13.93 88 PRO A N 1
ATOM 666 C CA . PRO A 1 88 ? -5.079 2.211 50.992 1.00 14.64 88 PRO A CA 1
ATOM 667 C C . PRO A 1 88 ? -4.496 0.835 50.688 1.00 14.07 88 PRO A C 1
ATOM 668 O O . PRO A 1 88 ? -5.135 -0.196 50.891 1.00 13.47 88 PRO A O 1
ATOM 672 N N . TYR A 1 89 ? -3.255 0.837 50.212 1.00 16.54 89 TYR A N 1
ATOM 673 C C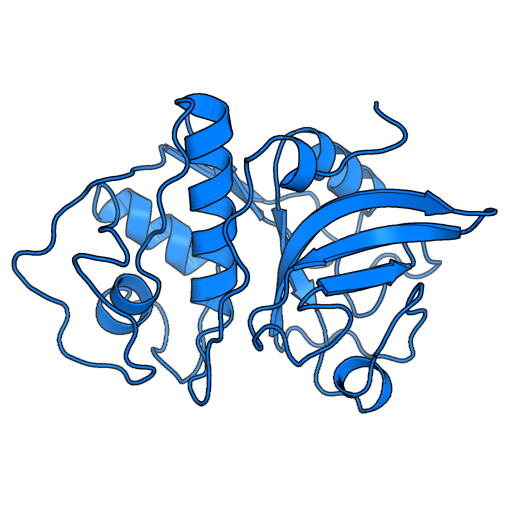A . TYR A 1 89 ? -2.564 -0.396 49.865 1.00 16.38 89 TYR A CA 1
ATOM 674 C C . TYR A 1 89 ? -2.053 -1.124 51.106 1.00 17.32 89 TYR A C 1
ATOM 675 O O . TYR A 1 89 ? -1.408 -0.525 51.969 1.00 18.89 89 TYR A O 1
ATOM 684 N N . SER A 1 90 ? -2.339 -2.420 51.180 1.00 13.68 90 SER A N 1
ATOM 685 C CA . SER A 1 90 ? -1.922 -3.244 52.311 1.00 15.78 90 SER A CA 1
ATOM 686 C C . SER A 1 90 ? -0.985 -4.389 51.926 1.00 14.78 90 SER A C 1
ATOM 687 O O . SER A 1 90 ? -0.439 -5.062 52.798 1.00 15.24 90 SER A O 1
ATOM 690 N N . ALA A 1 91 ? -0.812 -4.617 50.626 1.00 13.98 91 ALA A N 1
ATOM 691 C CA . ALA A 1 91 ? 0.070 -5.674 50.125 1.00 13.07 91 ALA A CA 1
ATOM 692 C C . ALA A 1 91 ? -0.354 -7.094 50.503 1.00 13.67 91 ALA A C 1
ATOM 693 O O . ALA A 1 91 ? 0.477 -7.992 50.618 1.00 14.98 91 ALA A O 1
ATOM 695 N N . VAL A 1 92 ? -1.650 -7.285 50.699 1.00 13.06 92 VAL A N 1
ATOM 696 C CA . VAL A 1 92 ? -2.203 -8.591 51.029 1.00 15.22 92 VAL A CA 1
ATOM 697 C C . VAL A 1 92 ? -3.662 -8.531 50.594 1.00 14.57 92 VAL A C 1
ATOM 698 O O . VAL A 1 92 ? -4.294 -7.479 50.698 1.00 15.18 92 VAL A O 1
ATOM 702 N N . GLN A 1 93 ? -4.191 -9.637 50.081 1.00 14.70 93 GLN A N 1
ATOM 703 C CA . GLN A 1 93 ? -5.577 -9.639 49.630 1.00 15.98 93 GLN A CA 1
ATOM 704 C C . GLN A 1 93 ? -6.531 -9.700 50.810 1.00 17.00 93 GLN A C 1
ATOM 705 O O . GLN A 1 93 ? -6.380 -10.531 51.707 1.00 18.44 93 GLN A O 1
ATOM 711 N N . GLY A 1 94 ? -7.511 -8.803 50.806 1.00 14.98 94 GLY A N 1
ATOM 712 C CA . GLY A 1 94 ? -8.487 -8.768 51.875 1.00 18.75 94 GLY A CA 1
ATOM 713 C C . GLY A 1 94 ? -9.889 -8.753 51.303 1.00 17.93 94 GLY A C 1
ATOM 714 O O . GLY A 1 94 ? -10.093 -9.070 50.133 1.00 19.01 94 GLY A O 1
ATOM 715 N N . SER A 1 95 ? -10.858 -8.382 52.128 1.00 19.82 95 SER A N 1
ATOM 716 C CA . SER A 1 95 ? -12.243 -8.326 51.691 1.00 20.04 95 SER A CA 1
ATOM 717 C C . SER A 1 95 ? -12.466 -7.102 50.813 1.00 17.85 95 SER A C 1
ATOM 718 O O . SER A 1 95 ? -12.027 -6.001 51.146 1.00 19.99 95 SER A O 1
ATOM 721 N N . CYS A 1 96 ? -13.141 -7.299 49.687 1.00 16.40 96 CYS A N 1
ATOM 722 C CA . CYS A 1 96 ? -13.434 -6.193 48.788 1.00 15.76 96 CYS A CA 1
ATOM 723 C C . CYS A 1 96 ? -14.395 -5.254 49.525 1.00 16.01 96 CYS A C 1
ATOM 724 O O . CYS A 1 96 ? -15.522 -5.638 49.839 1.00 17.77 96 CYS A O 1
ATOM 727 N N . LYS A 1 97 ? -13.938 -4.036 49.810 1.00 15.95 97 LYS A N 1
ATOM 728 C CA . LYS A 1 97 ? -14.745 -3.052 50.535 1.00 17.03 97 LYS A CA 1
ATOM 729 C C . LYS A 1 97 ? -16.105 -2.810 49.891 1.00 16.78 97 LYS A C 1
ATOM 730 O O . LYS A 1 97 ? -16.199 -2.285 48.783 1.00 16.20 97 LYS A O 1
ATOM 736 N N . PRO A 1 98 ? -17.186 -3.173 50.599 1.00 18.18 98 PRO A N 1
ATOM 737 C CA . PRO A 1 98 ? -18.552 -3.009 50.099 1.00 17.96 98 PRO A CA 1
ATOM 738 C C . PRO A 1 98 ? -19.020 -1.592 49.785 1.00 17.63 98 PRO A C 1
ATOM 739 O O . PRO A 1 98 ? -19.798 -1.393 48.854 1.00 18.55 98 PRO A O 1
ATOM 743 N N . TYR A 1 99 ? -18.544 -0.607 50.538 1.00 16.82 99 TYR A N 1
ATOM 744 C CA . TYR A 1 99 ? -18.986 0.762 50.310 1.00 19.30 99 TYR A CA 1
ATOM 745 C C . TYR A 1 99 ? -17.940 1.685 49.702 1.00 19.51 99 TYR A C 1
ATOM 746 O O . TYR A 1 99 ? -17.922 2.890 49.956 1.00 22.37 99 TYR A O 1
ATOM 755 N N . ARG A 1 100 ? -17.077 1.108 48.877 1.00 18.80 100 ARG A N 1
ATOM 756 C CA . ARG A 1 100 ? -16.043 1.874 48.201 1.00 18.72 100 ARG A CA 1
ATOM 757 C C . ARG A 1 100 ? -16.711 2.808 47.190 1.00 18.97 100 ARG A C 1
ATOM 758 O O . ARG A 1 100 ? -17.836 2.573 46.751 1.00 18.68 100 ARG A O 1
ATOM 766 N N . LEU A 1 101 ? -16.005 3.869 46.824 1.00 16.62 101 LEU A N 1
ATOM 767 C CA . LEU A 1 101 ? -16.523 4.857 45.890 1.00 17.67 101 LEU A CA 1
ATOM 768 C C . LEU A 1 101 ? -15.898 4.724 44.506 1.00 17.00 101 LEU A C 1
ATOM 769 O O . LEU A 1 101 ? -14.793 4.206 44.355 1.00 17.19 101 LEU A O 1
ATOM 774 N N . ARG A 1 102 ? -16.622 5.192 43.496 1.00 18.77 102 ARG A N 1
ATOM 775 C CA . ARG A 1 102 ? -16.145 5.151 42.120 1.00 18.54 102 ARG A CA 1
ATOM 776 C C . ARG A 1 102 ? -15.805 6.584 41.717 1.00 18.37 102 ARG A C 1
ATOM 777 O O . ARG A 1 102 ? -16.650 7.330 41.223 1.00 20.05 102 ARG A O 1
ATOM 785 N N . VAL A 1 103 ? -14.547 6.950 41.947 1.00 15.73 103 VAL A N 1
ATOM 786 C CA . VAL A 1 103 ? -14.046 8.295 41.684 1.00 15.22 103 VAL A CA 1
ATOM 787 C C . VAL A 1 103 ? -13.606 8.564 40.250 1.00 15.82 103 VAL A C 1
ATOM 788 O O . VAL A 1 103 ? -13.958 9.591 39.670 1.00 17.42 103 VAL A O 1
ATOM 792 N N . VAL A 1 104 ? -12.823 7.652 39.686 1.00 13.14 104 VAL A N 1
ATOM 793 C CA . VAL A 1 104 ? -12.347 7.795 38.314 1.00 13.07 104 VAL A CA 1
ATOM 794 C C . VAL A 1 104 ? -12.855 6.619 37.494 1.00 12.75 104 VAL A C 1
ATOM 795 O O . VAL A 1 104 ? -12.868 5.482 37.966 1.00 14.03 104 VAL A O 1
ATOM 799 N N . SER A 1 105 ? -13.276 6.891 36.266 1.00 13.77 105 SER A N 1
ATOM 800 C CA . SER A 1 105 ? -13.774 5.834 35.400 1.00 14.75 105 SER A CA 1
ATOM 801 C C . SER A 1 105 ? -13.122 5.909 34.029 1.00 15.10 105 SER A C 1
ATOM 802 O O . SER A 1 105 ? -12.559 6.941 33.658 1.00 14.35 105 SER A O 1
ATOM 805 N N . ILE A 1 106 ? -13.181 4.802 33.294 1.00 13.92 106 ILE A N 1
ATOM 806 C CA . ILE A 1 106 ? -12.641 4.747 31.940 1.00 14.38 106 ILE A CA 1
ATOM 807 C C . ILE A 1 106 ? -13.729 4.186 31.031 1.00 15.41 106 ILE A C 1
ATOM 808 O O . ILE A 1 106 ? -14.676 3.555 31.503 1.00 15.95 106 ILE A O 1
ATOM 813 N N . ASN A 1 107 ? -13.593 4.421 29.730 1.00 17.51 107 ASN A N 1
ATOM 814 C CA . ASN A 1 107 ? -14.589 3.980 28.756 1.00 18.70 107 ASN A CA 1
ATOM 815 C C . ASN A 1 107 ? -14.250 2.681 28.041 1.00 18.98 107 ASN A C 1
ATOM 816 O O . ASN A 1 107 ? -15.117 2.068 27.413 1.00 19.34 107 ASN A O 1
ATOM 821 N N . GLY A 1 108 ? -12.991 2.268 28.124 1.00 14.64 108 GLY A N 1
ATOM 822 C CA . GLY A 1 108 ? -12.574 1.041 27.471 1.00 14.28 108 GLY A CA 1
ATOM 823 C C . GLY A 1 108 ? -11.064 0.922 27.486 1.00 12.50 108 GLY A C 1
ATOM 824 O O . GLY A 1 108 ? -10.398 1.570 28.294 1.00 13.54 108 GLY A O 1
ATOM 825 N N . PHE A 1 109 ? -10.521 0.084 26.610 1.00 12.61 109 PHE A N 1
ATOM 826 C CA . PHE A 1 109 ? -9.074 -0.075 26.523 1.00 12.85 109 PHE A CA 1
ATOM 827 C C . PHE A 1 109 ? -8.695 -0.614 25.149 1.00 13.66 109 PHE A C 1
ATOM 828 O O . PHE A 1 109 ? -9.489 -1.300 24.496 1.00 14.52 109 PHE A O 1
ATOM 836 N N . GLN A 1 110 ? -7.483 -0.291 24.714 0.53 13.03 110 GLN A N 1
ATOM 837 C CA . GLN A 1 110 ? -6.985 -0.714 23.409 0.57 14.37 110 GLN A CA 1
ATOM 838 C C . GLN A 1 110 ? -5.760 -1.608 23.537 0.52 14.01 110 GLN A C 1
ATOM 839 O O . GLN A 1 110 ? -4.919 -1.403 24.412 0.51 14.90 110 GLN A O 1
ATOM 845 N N . ARG A 1 111 ? -5.663 -2.591 22.650 1.00 14.03 111 ARG A N 1
ATOM 846 C CA . ARG A 1 111 ? -4.530 -3.499 22.636 1.00 13.88 111 ARG A CA 1
ATOM 847 C C . ARG A 1 111 ? -3.675 -3.057 21.452 1.00 13.87 111 ARG A C 1
ATOM 848 O O . ARG A 1 111 ? -4.146 -3.020 20.312 1.00 14.47 111 ARG A O 1
ATOM 856 N N . VAL A 1 112 ? -2.425 -2.700 21.727 1.00 11.01 112 VAL A N 1
ATOM 857 C CA . VAL A 1 112 ? -1.502 -2.252 20.690 1.00 11.33 112 VAL A CA 1
ATOM 858 C C . VAL A 1 112 ? -1.002 -3.434 19.867 1.00 11.36 112 VAL A C 1
ATOM 859 O O . VAL A 1 112 ? -0.871 -4.545 20.384 1.00 11.05 112 VAL A O 1
ATOM 863 N N . THR A 1 113 ? -0.741 -3.194 18.586 1.00 12.01 113 THR A N 1
ATOM 864 C CA . THR A 1 113 ? -0.221 -4.233 17.700 1.00 13.56 113 THR A CA 1
ATOM 865 C C . THR A 1 113 ? 0.955 -4.906 18.409 1.00 13.50 113 THR A C 1
ATOM 866 O O . THR A 1 113 ? 1.893 -4.237 18.832 1.00 14.91 113 THR A O 1
ATOM 870 N N . ARG A 1 114 ? 0.902 -6.228 18.537 1.00 12.53 114 ARG A N 1
ATOM 871 C CA . ARG A 1 114 ? 1.956 -6.969 19.221 1.00 12.71 114 ARG A CA 1
ATOM 872 C C . ARG A 1 114 ? 3.282 -7.031 18.458 1.00 12.27 114 ARG A C 1
ATOM 873 O O . ARG A 1 114 ? 3.311 -7.030 17.229 1.00 12.14 114 ARG A O 1
ATOM 881 N N . ASN A 1 115 ? 4.376 -7.090 19.211 1.00 11.99 115 ASN A N 1
ATOM 882 C CA . ASN A 1 115 ? 5.728 -7.177 18.664 1.00 12.79 115 ASN A CA 1
ATOM 883 C C . ASN A 1 115 ? 6.054 -6.151 17.587 1.00 12.82 115 ASN A C 1
ATOM 884 O O . ASN A 1 115 ? 6.584 -6.492 16.525 1.00 13.29 115 ASN A O 1
ATOM 889 N N . ASN A 1 116 ? 5.749 -4.891 17.867 1.00 10.33 116 ASN A N 1
ATOM 890 C CA . ASN A 1 116 ? 6.019 -3.819 16.917 1.00 11.38 116 ASN A CA 1
ATOM 891 C C . ASN A 1 116 ? 6.349 -2.553 17.699 1.00 10.26 116 ASN A C 1
ATOM 892 O O . ASN A 1 116 ? 5.450 -1.804 18.089 1.00 11.44 116 ASN A O 1
ATOM 897 N N . GLU A 1 117 ? 7.636 -2.310 17.922 1.00 10.35 117 GLU A N 1
ATOM 898 C CA . GLU A 1 117 ? 8.052 -1.137 18.678 1.00 10.66 117 GLU A CA 1
ATOM 899 C C . GLU A 1 117 ? 7.664 0.197 18.056 1.00 12.17 117 GLU A C 1
ATOM 900 O O . GLU A 1 117 ? 7.559 1.195 18.766 1.00 12.68 117 GLU A O 1
ATOM 906 N N . SER A 1 118 ? 7.464 0.227 16.741 1.00 12.42 118 SER A N 1
ATOM 907 C CA . SER A 1 118 ? 7.067 1.468 16.080 1.00 13.97 118 SER A CA 1
ATOM 908 C C . SER A 1 118 ? 5.622 1.785 16.441 1.00 14.10 118 SER A C 1
ATOM 909 O O . SER A 1 118 ? 5.270 2.941 16.682 1.00 14.51 118 SER A O 1
ATOM 912 N N . ALA A 1 119 ? 4.785 0.752 16.468 1.00 14.10 119 ALA A N 1
ATOM 913 C CA . ALA A 1 119 ? 3.383 0.919 16.824 1.00 12.92 119 ALA A CA 1
ATOM 914 C C . ALA A 1 119 ? 3.306 1.324 18.292 1.00 13.81 119 ALA A C 1
ATOM 915 O O . ALA A 1 119 ? 2.464 2.130 18.683 1.00 13.95 119 ALA A O 1
ATOM 917 N N . LEU A 1 120 ? 4.195 0.757 19.102 1.00 11.53 120 LEU A N 1
ATOM 918 C CA . LEU A 1 120 ? 4.224 1.065 20.527 1.00 11.90 120 LEU A CA 1
ATOM 919 C C . LEU A 1 120 ? 4.645 2.519 20.754 1.00 12.31 120 LEU A C 1
ATOM 920 O O . LEU A 1 120 ? 4.128 3.192 21.650 1.00 11.84 120 LEU A O 1
ATOM 925 N N . GLN A 1 121 ? 5.574 3.008 19.938 1.00 12.58 121 GLN A N 1
ATOM 926 C CA . GLN A 1 121 ? 6.032 4.388 20.064 1.00 12.86 121 GLN A CA 1
ATOM 927 C C . GLN A 1 121 ? 4.868 5.341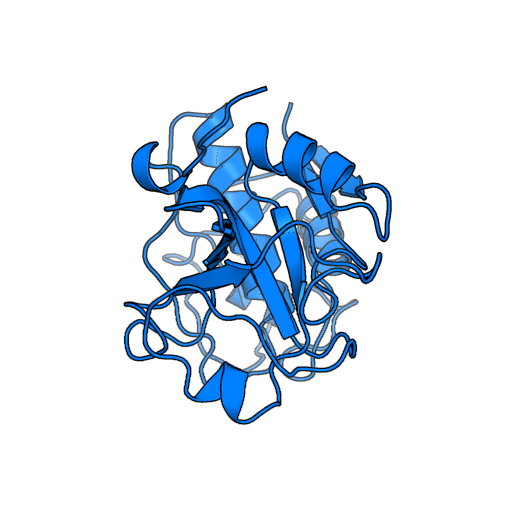 19.799 1.00 13.74 121 GLN A C 1
ATOM 928 O O . GLN A 1 121 ? 4.697 6.340 20.499 1.00 12.50 121 GLN A O 1
ATOM 934 N N . SER A 1 122 ? 4.068 5.024 18.785 1.00 13.73 122 SER A N 1
ATOM 935 C CA . SER A 1 122 ? 2.919 5.851 18.432 1.00 15.38 122 SER A CA 1
ATOM 936 C C . SER A 1 122 ? 1.928 5.912 19.592 1.00 14.03 122 SER A C 1
ATOM 937 O O . SER A 1 122 ? 1.354 6.965 19.881 1.00 14.54 122 SER A O 1
ATOM 940 N N . ALA A 1 123 ? 1.731 4.779 20.259 1.00 12.32 123 ALA A N 1
ATOM 941 C CA . ALA A 1 123 ? 0.813 4.723 21.390 1.00 12.22 123 ALA A CA 1
ATOM 942 C C . ALA A 1 123 ? 1.336 5.555 22.562 1.00 11.07 123 ALA A C 1
ATOM 943 O O . ALA A 1 123 ? 0.586 6.307 23.183 1.00 11.64 123 ALA A O 1
ATOM 945 N N . VAL A 1 124 ? 2.626 5.426 22.859 1.00 10.92 124 VAL A N 1
ATOM 946 C CA . VAL A 1 124 ? 3.222 6.167 23.966 1.00 9.74 124 VAL A CA 1
ATOM 947 C C . VAL A 1 124 ? 3.188 7.675 23.729 1.00 11.23 124 VAL A C 1
ATOM 948 O O . VAL A 1 124 ? 3.122 8.457 24.677 1.00 11.89 124 VAL A O 1
ATOM 952 N N . ALA A 1 125 ? 3.218 8.086 22.465 1.00 10.84 125 ALA A N 1
ATOM 953 C CA . ALA A 1 125 ? 3.177 9.509 22.148 1.00 12.95 125 ALA A CA 1
ATOM 954 C C . ALA A 1 125 ? 1.837 10.113 22.563 1.00 13.36 125 ALA A C 1
ATOM 955 O O . ALA A 1 125 ? 1.729 11.323 22.757 1.00 15.48 125 ALA A O 1
ATOM 957 N N . SER A 1 126 ? 0.819 9.267 22.698 1.00 13.64 126 SER A N 1
ATOM 958 C CA . SER A 1 126 ? -0.514 9.723 23.086 1.00 13.91 126 SER A CA 1
ATOM 959 C C . SER A 1 126 ? -0.814 9.567 24.576 1.00 12.86 126 SER A C 1
ATOM 960 O O . SER A 1 126 ? -1.610 10.324 25.131 1.00 13.30 126 SER A O 1
ATOM 963 N N . GLN A 1 127 ? -0.185 8.588 25.223 1.00 11.28 127 GLN A N 1
ATOM 964 C CA . GLN A 1 127 ? -0.411 8.361 26.650 1.00 10.28 127 GLN A CA 1
ATOM 965 C C . GLN A 1 127 ? 0.437 7.193 27.152 1.00 9.38 127 GLN A C 1
ATOM 966 O O . GLN A 1 127 ? 0.919 6.388 26.359 1.00 9.91 127 GLN A O 1
ATOM 972 N N . PRO A 1 128 ? 0.642 7.100 28.478 1.00 9.47 128 PRO A N 1
ATOM 973 C CA . PRO A 1 128 ? 1.436 5.997 29.034 1.00 9.72 128 PRO A CA 1
ATOM 974 C C . PRO A 1 128 ? 0.780 4.663 28.684 1.00 9.43 128 PRO A C 1
ATOM 975 O O . PRO A 1 128 ? -0.446 4.554 28.661 1.00 11.69 128 PRO A O 1
ATOM 979 N N . VAL A 1 129 ? 1.601 3.649 28.424 1.00 7.96 129 VAL A N 1
ATOM 980 C CA . VAL A 1 129 ? 1.105 2.335 28.028 1.00 9.09 129 VAL A CA 1
ATOM 981 C C . VAL A 1 129 ? 1.579 1.210 28.946 1.00 8.51 129 VAL A C 1
ATOM 982 O O . VAL A 1 129 ? 2.755 1.153 29.316 1.00 10.94 129 VAL A O 1
ATOM 986 N N . SER A 1 130 ? 0.656 0.320 29.307 1.00 8.67 130 SER A N 1
ATOM 987 C CA . SER A 1 130 ? 0.959 -0.826 30.165 1.00 8.55 130 SER A CA 1
ATOM 988 C C . SER A 1 130 ? 1.604 -1.935 29.339 1.00 8.45 130 SER A C 1
ATOM 989 O O . SER A 1 130 ? 1.123 -2.265 28.254 1.00 9.86 130 SER A O 1
ATOM 992 N N . VAL A 1 131 ? 2.688 -2.510 29.853 1.00 7.28 131 VAL A N 1
ATOM 993 C CA . VAL A 1 131 ? 3.400 -3.575 29.141 1.00 7.86 131 VAL A CA 1
ATOM 994 C C . VAL A 1 131 ? 3.987 -4.613 30.095 1.00 7.65 131 VAL A C 1
ATOM 995 O O . VAL A 1 131 ? 4.053 -4.402 31.304 1.00 9.96 131 VAL A O 1
ATOM 999 N N . THR A 1 132 ? 4.415 -5.739 29.535 1.00 9.80 132 THR A N 1
ATOM 1000 C CA . THR A 1 132 ? 5.052 -6.773 30.333 1.00 10.68 132 THR A CA 1
ATOM 1001 C C . THR A 1 132 ? 6.549 -6.678 30.040 1.00 11.97 132 THR A C 1
ATOM 1002 O O . THR A 1 132 ? 6.952 -6.163 28.999 1.00 13.35 132 THR A O 1
ATOM 1006 N N . VAL A 1 133 ? 7.367 -7.147 30.972 1.00 10.65 133 VAL A N 1
ATOM 1007 C CA . VAL A 1 133 ? 8.814 -7.195 30.775 1.00 10.96 133 VAL A CA 1
ATOM 1008 C C . VAL A 1 133 ? 9.297 -8.395 31.561 1.00 11.40 133 VAL A C 1
ATOM 1009 O O . VAL A 1 133 ? 8.624 -8.849 32.490 1.00 11.77 133 VAL A O 1
ATOM 1013 N N . GLU A 1 134 ? 10.422 -8.947 31.176 1.00 10.28 134 GLU A N 1
ATOM 1014 C CA . GLU A 1 134 ? 11.052 -10.051 31.863 1.00 11.57 134 GLU A CA 1
ATOM 1015 C C . GLU A 1 134 ? 11.995 -9.378 32.849 1.00 10.67 134 GLU A C 1
ATOM 1016 O O . GLU A 1 134 ? 13.015 -8.816 32.457 1.00 13.17 134 GLU A O 1
ATOM 1022 N N . ALA A 1 135 ? 11.643 -9.426 34.129 1.00 10.58 135 ALA A N 1
ATOM 1023 C CA . ALA A 1 135 ? 12.423 -8.746 35.156 1.00 12.08 135 ALA A CA 1
ATOM 1024 C C . ALA A 1 135 ? 12.992 -9.615 36.266 1.00 13.45 135 ALA A C 1
ATOM 1025 O O . ALA A 1 135 ? 13.303 -9.109 37.343 1.00 16.13 135 ALA A O 1
ATOM 1027 N N . ALA A 1 136 ? 13.149 -10.907 36.010 1.00 14.01 136 ALA A N 1
ATOM 1028 C CA . ALA A 1 136 ? 13.676 -11.810 37.027 1.00 15.34 136 ALA A CA 1
ATOM 1029 C C . ALA A 1 136 ? 15.196 -11.925 36.991 1.00 15.40 136 ALA A C 1
ATOM 1030 O O . ALA A 1 136 ? 15.799 -12.481 37.907 1.00 17.04 136 ALA A O 1
ATOM 1032 N N . GLY A 1 137 ? 15.809 -11.392 35.940 1.00 13.60 137 GLY A N 1
ATOM 1033 C CA . GLY A 1 137 ? 17.253 -11.481 35.802 1.00 14.45 137 GLY A CA 1
ATOM 1034 C C . GLY A 1 137 ? 18.066 -10.553 36.681 1.00 15.67 137 GLY A C 1
ATOM 1035 O O . GLY A 1 137 ? 17.604 -9.478 37.061 1.00 16.15 137 GLY A O 1
ATOM 1036 N N . ALA A 1 138 ? 19.290 -10.973 36.996 1.00 16.43 138 ALA A N 1
ATOM 1037 C CA . ALA A 1 138 ? 20.190 -10.176 37.824 1.00 16.23 138 ALA A CA 1
ATOM 1038 C C . ALA A 1 138 ? 20.479 -8.808 37.202 1.00 15.32 138 ALA A C 1
ATOM 1039 O O . ALA A 1 138 ? 20.445 -7.789 37.892 1.00 16.83 138 ALA A O 1
ATOM 1041 N N . PRO A 1 139 ? 20.776 -8.764 35.891 1.00 16.08 139 PRO A N 1
ATOM 1042 C CA . PRO A 1 139 ? 21.060 -7.477 35.246 1.00 16.47 139 PRO A CA 1
ATOM 1043 C C . PRO A 1 139 ? 19.938 -6.457 35.451 1.00 16.58 139 PRO A C 1
ATOM 1044 O O . PRO A 1 139 ? 20.188 -5.304 35.801 1.00 16.69 139 PRO A O 1
ATOM 1048 N N . PHE A 1 140 ? 18.702 -6.895 35.239 1.00 14.66 140 PHE A N 1
ATOM 1049 C CA . PHE A 1 140 ? 17.549 -6.017 35.393 1.00 16.06 140 PHE A CA 1
ATOM 1050 C C . PHE A 1 140 ? 17.351 -5.581 36.843 1.00 16.87 140 PHE A C 1
ATOM 1051 O O . PHE A 1 140 ? 17.180 -4.397 37.123 1.00 17.42 140 PHE A O 1
ATOM 1059 N N . GLN A 1 141 ? 17.382 -6.537 37.765 1.00 16.25 141 GLN A N 1
ATOM 1060 C CA . GLN A 1 141 ? 17.167 -6.232 39.175 1.00 18.71 141 GLN A CA 1
ATOM 1061 C C . GLN A 1 141 ? 18.214 -5.331 39.819 1.00 18.99 141 GLN A C 1
ATOM 1062 O O . GLN A 1 141 ? 17.895 -4.562 40.727 1.00 18.30 141 GLN A O 1
ATOM 1068 N N . HIS A 1 142 ? 19.455 -5.421 39.353 1.00 20.03 142 HIS A N 1
ATOM 1069 C CA . HIS A 1 142 ? 20.538 -4.613 39.906 1.00 20.46 142 HIS A CA 1
ATOM 1070 C C . HIS A 1 142 ? 20.796 -3.323 39.136 1.00 19.41 142 HIS A C 1
ATOM 1071 O O . HIS A 1 142 ? 21.741 -2.595 39.432 1.00 20.00 142 HIS A O 1
ATOM 1078 N N . TYR A 1 143 ? 19.952 -3.045 38.150 1.00 16.35 143 TYR A N 1
ATOM 1079 C CA . TYR A 1 143 ? 20.076 -1.832 37.348 1.00 14.94 143 TYR A CA 1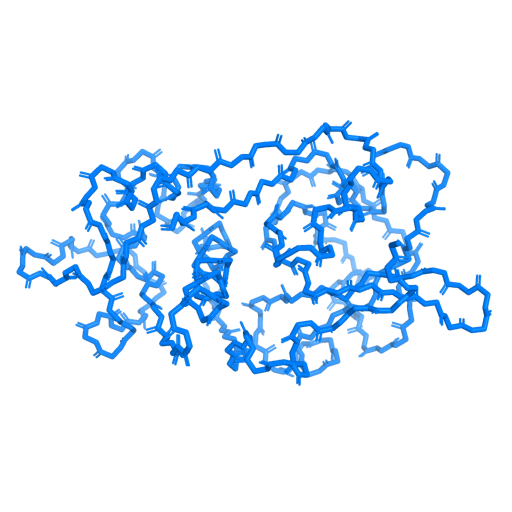
ATOM 1080 C C . TYR A 1 143 ? 20.125 -0.601 38.255 1.00 14.77 143 TYR A C 1
ATOM 1081 O O . TYR A 1 143 ? 19.356 -0.498 39.208 1.00 15.97 143 TYR A O 1
ATOM 1090 N N . SER A 1 144 ? 21.017 0.336 37.948 1.00 16.65 144 SER A N 1
ATOM 1091 C CA . SER A 1 144 ? 21.136 1.549 38.752 1.00 17.99 144 SER A CA 1
ATOM 1092 C C . SER A 1 144 ? 20.866 2.820 37.954 1.00 17.92 144 SER A C 1
ATOM 1093 O O . SER A 1 144 ? 20.119 3.690 38.400 1.00 19.12 144 SER A O 1
ATOM 1096 N N . SER A 1 145 ? 21.472 2.930 36.776 1.00 16.52 145 SER A N 1
ATOM 1097 C CA . SER A 1 145 ? 21.280 4.111 35.939 1.00 17.39 145 SER A CA 1
ATOM 1098 C C . SER A 1 145 ? 21.798 3.890 34.524 1.00 16.34 145 SER A C 1
ATOM 1099 O O . SER A 1 145 ? 22.471 2.896 34.241 1.00 17.28 145 SER A O 1
ATOM 1102 N N . GLY A 1 146 ? 21.483 4.831 33.641 1.00 16.75 146 GLY A N 1
ATOM 1103 C CA . GLY A 1 146 ? 21.911 4.722 32.260 1.00 16.05 146 GLY A CA 1
ATOM 1104 C C . GLY A 1 146 ? 20.890 3.953 31.447 1.00 15.43 146 GLY A C 1
ATOM 1105 O O . GLY A 1 146 ? 19.808 3.633 31.937 1.00 16.31 146 GLY A O 1
ATOM 1106 N N . ILE A 1 147 ? 21.226 3.652 30.199 1.00 14.67 147 ILE A N 1
ATOM 1107 C CA . ILE A 1 147 ? 20.315 2.912 29.342 1.00 15.07 147 ILE A CA 1
ATOM 1108 C C . ILE A 1 147 ? 20.632 1.422 29.425 1.00 14.90 147 ILE A C 1
ATOM 1109 O O . ILE A 1 147 ? 21.711 0.978 29.029 1.00 16.92 147 ILE A O 1
ATOM 1114 N N . PHE A 1 148 ? 19.681 0.667 29.965 1.00 11.65 148 PHE A N 1
ATOM 1115 C CA . PHE A 1 148 ? 19.798 -0.778 30.133 1.00 12.37 148 PHE A CA 1
ATOM 1116 C C . PHE A 1 148 ? 19.709 -1.452 28.767 1.00 12.76 148 PHE A C 1
ATOM 1117 O O . PHE A 1 148 ? 18.785 -1.183 28.001 1.00 12.86 148 PHE A O 1
ATOM 1125 N N . THR A 1 149 ? 20.659 -2.335 28.469 1.00 13.07 149 THR A N 1
ATOM 1126 C CA . THR A 1 149 ? 20.682 -3.016 27.178 1.00 14.42 149 THR A CA 1
ATOM 1127 C C . THR A 1 149 ? 20.551 -4.536 27.280 1.00 14.28 149 THR A C 1
ATOM 1128 O O . THR A 1 149 ? 20.727 -5.246 26.289 1.00 16.29 149 THR A O 1
ATOM 1132 N N . GLY A 1 150 ? 20.237 -5.029 28.473 1.00 15.37 150 GLY A N 1
ATOM 1133 C CA . GLY A 1 150 ? 20.098 -6.461 28.668 1.00 15.54 150 GLY A CA 1
ATOM 1134 C C . GLY A 1 150 ? 21.318 -7.042 29.356 1.00 16.20 150 GLY A C 1
ATOM 1135 O O . GLY A 1 150 ? 22.157 -6.292 29.853 1.00 16.64 150 GLY A O 1
ATOM 1136 N N . PRO A 1 151 ? 21.458 -8.376 29.392 1.00 15.11 151 PRO A N 1
ATOM 1137 C CA . PRO A 1 151 ? 20.526 -9.345 28.812 1.00 15.53 151 PRO A CA 1
ATOM 1138 C C . PRO A 1 151 ? 19.306 -9.610 29.687 1.00 16.04 151 PRO A C 1
ATOM 1139 O O . PRO A 1 151 ? 19.287 -9.279 30.870 1.00 16.19 151 PRO A O 1
ATOM 1143 N N . CYS A 1 152 ? 18.293 -10.216 29.078 1.00 15.17 152 CYS A N 1
ATOM 1144 C CA . CYS A 1 152 ? 17.051 -10.575 29.750 1.00 14.80 152 CYS A CA 1
ATOM 1145 C C . CYS A 1 152 ? 16.266 -11.463 28.792 1.00 14.60 152 CYS A C 1
ATOM 1146 O O . CYS A 1 152 ? 16.571 -11.513 27.598 1.00 14.96 152 CYS A O 1
ATOM 1149 N N . GLY A 1 153 ? 15.270 -12.170 29.315 1.00 12.86 153 GLY A N 1
ATOM 1150 C CA . GLY A 1 153 ? 14.474 -13.057 28.486 1.00 13.63 153 GLY A CA 1
ATOM 1151 C C . GLY A 1 153 ? 13.224 -12.409 27.930 1.00 12.98 153 GLY A C 1
ATOM 1152 O O . GLY A 1 153 ? 13.165 -11.190 27.767 1.00 14.46 153 GLY A O 1
ATOM 1153 N N . THR A 1 154 ? 12.216 -13.221 27.634 1.00 11.61 154 THR A N 1
ATOM 1154 C CA . THR A 1 154 ? 10.969 -12.698 27.089 1.00 12.30 154 THR A CA 1
ATOM 1155 C C . THR A 1 154 ? 9.754 -13.154 27.878 1.00 11.48 154 THR A C 1
ATOM 1156 O O . THR A 1 154 ? 8.618 -12.900 27.476 1.00 13.30 154 THR A O 1
ATOM 1160 N N . ALA A 1 155 ? 9.984 -13.830 28.999 1.00 10.82 155 ALA A N 1
ATOM 1161 C CA . ALA A 1 155 ? 8.871 -14.289 29.821 1.00 12.07 155 ALA A CA 1
ATOM 1162 C C . ALA A 1 155 ? 8.086 -13.074 30.298 1.00 12.50 155 ALA A C 1
ATOM 1163 O O . ALA A 1 155 ? 8.661 -12.026 30.583 1.00 14.32 155 ALA A O 1
ATOM 1165 N N . GLN A 1 156 ? 6.767 -13.213 30.377 0.51 13.57 156 GLN A N 1
ATOM 1166 C CA . GLN A 1 156 ? 5.926 -12.115 30.832 0.50 14.38 156 GLN A CA 1
ATOM 1167 C C . GLN A 1 156 ? 5.705 -12.287 32.333 0.50 14.70 156 GLN A C 1
ATOM 1168 O O . GLN A 1 156 ? 4.596 -12.570 32.785 0.45 17.93 156 GLN A O 1
ATOM 1174 N N . ASN A 1 157 ? 6.780 -12.122 33.100 1.00 13.88 157 ASN A N 1
ATOM 1175 C CA . ASN A 1 157 ? 6.726 -12.278 34.551 1.00 14.29 157 ASN A CA 1
ATOM 1176 C C . ASN A 1 157 ? 6.603 -11.002 35.373 1.00 14.15 157 ASN A C 1
ATOM 1177 O O . ASN A 1 157 ? 6.656 -11.049 36.602 1.00 15.29 157 ASN A O 1
ATOM 1182 N N . HIS A 1 158 ? 6.437 -9.867 34.705 1.00 12.08 158 HIS A N 1
ATOM 1183 C CA . HIS A 1 158 ? 6.298 -8.605 35.415 1.00 11.19 158 HIS A CA 1
ATOM 1184 C C . HIS A 1 158 ? 5.535 -7.616 34.548 1.00 11.62 158 HIS A C 1
ATOM 1185 O O . HIS A 1 158 ? 5.522 -7.739 33.323 1.00 12.64 158 HIS A O 1
ATOM 1192 N N . GLY A 1 159 ? 4.882 -6.654 35.192 1.00 11.90 159 GLY A N 1
ATOM 1193 C CA . GLY A 1 159 ? 4.122 -5.652 34.467 1.00 10.88 159 GLY A CA 1
ATOM 1194 C C . GLY A 1 159 ? 4.550 -4.265 34.895 1.00 10.19 159 GLY A C 1
ATOM 1195 O O .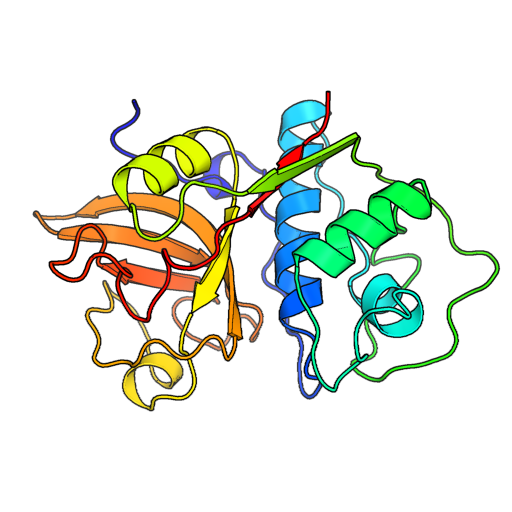 GLY A 1 159 ? 4.668 -3.986 36.091 1.00 11.68 159 GLY A O 1
ATOM 1196 N N . VAL A 1 160 ? 4.785 -3.399 33.915 1.00 8.20 160 VAL A N 1
ATOM 1197 C CA . VAL A 1 160 ? 5.218 -2.030 34.168 1.00 8.52 160 VAL A CA 1
ATOM 1198 C C . VAL A 1 160 ? 4.503 -1.074 33.222 1.00 8.53 160 VAL A C 1
ATOM 1199 O O . VAL A 1 160 ? 3.585 -1.472 32.502 1.00 9.14 160 VAL A O 1
ATOM 1203 N N . VAL A 1 161 ? 4.925 0.187 33.221 1.00 8.40 161 VAL A N 1
ATOM 1204 C CA . VAL A 1 161 ? 4.313 1.189 32.356 1.00 8.80 161 VAL A CA 1
ATOM 1205 C C . VAL A 1 161 ? 5.378 2.022 31.666 1.00 9.39 161 VAL A C 1
ATOM 1206 O O . VAL A 1 161 ? 6.362 2.421 32.286 1.00 10.87 161 VAL A O 1
ATOM 1210 N N . ILE A 1 162 ? 5.193 2.266 30.374 1.00 7.69 162 ILE A N 1
ATOM 1211 C CA . ILE A 1 162 ? 6.132 3.100 29.636 1.00 8.18 162 ILE A CA 1
ATOM 1212 C C . ILE A 1 162 ? 5.576 4.516 29.722 1.00 9.50 162 ILE A C 1
ATOM 1213 O O . ILE A 1 162 ? 4.432 4.760 29.331 1.00 9.92 162 ILE A O 1
ATOM 1218 N N . VAL A 1 163 ? 6.372 5.444 30.243 1.00 8.63 163 VAL A N 1
ATOM 1219 C CA . VAL A 1 163 ? 5.915 6.824 30.372 1.00 8.53 163 VAL A CA 1
ATOM 1220 C C . VAL A 1 163 ? 6.600 7.782 29.407 1.00 9.84 163 VAL A C 1
ATOM 1221 O O . VAL A 1 163 ? 6.351 8.988 29.444 1.00 11.04 163 VAL A O 1
ATOM 1225 N N . GLY A 1 164 ? 7.453 7.256 28.533 1.00 10.08 164 GLY A N 1
ATOM 1226 C CA . GLY A 1 164 ? 8.118 8.126 27.580 1.00 10.58 164 GLY A CA 1
ATOM 1227 C C . GLY A 1 164 ? 9.151 7.428 26.726 1.00 10.46 164 GLY A C 1
ATOM 1228 O O . GLY A 1 164 ? 9.377 6.227 26.863 1.00 10.03 164 GLY A O 1
ATOM 1229 N N . TYR A 1 165 ? 9.776 8.189 25.833 1.00 10.74 165 TYR A N 1
ATOM 1230 C CA . TYR A 1 165 ? 10.804 7.655 24.950 1.00 10.98 165 TYR A CA 1
ATOM 1231 C C . TYR A 1 165 ? 11.644 8.802 24.413 1.00 11.59 165 TYR A C 1
ATOM 1232 O O . TYR A 1 165 ? 11.232 9.962 24.464 1.00 11.50 165 TYR A O 1
ATOM 1241 N N . GLY A 1 166 ? 12.825 8.474 23.905 1.00 10.72 166 GLY A N 1
ATOM 1242 C CA . GLY A 1 166 ? 13.696 9.495 23.359 1.00 12.20 166 GLY 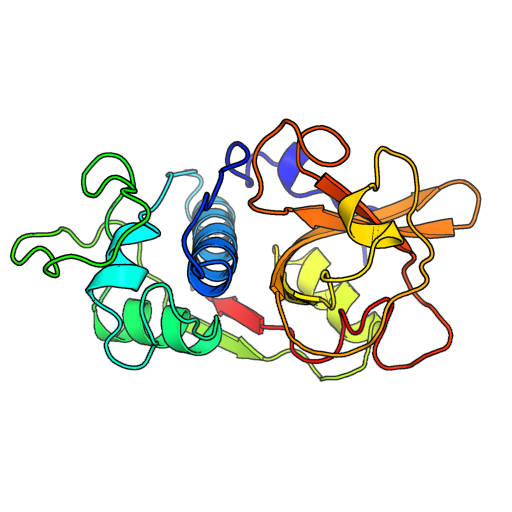A CA 1
ATOM 1243 C C . GLY A 1 166 ? 14.954 8.871 22.806 1.00 12.56 166 GLY A C 1
ATOM 1244 O O . GLY A 1 166 ? 15.023 7.655 22.618 1.00 10.79 166 GLY A O 1
ATOM 1245 N N . THR A 1 167 ? 15.949 9.708 22.541 1.00 10.80 167 THR A N 1
ATOM 1246 C CA . THR A 1 167 ? 17.220 9.245 22.008 1.00 12.99 167 THR A CA 1
ATOM 1247 C C . THR A 1 167 ? 18.324 10.037 22.679 1.00 13.05 167 THR A C 1
ATOM 1248 O O . THR A 1 167 ? 18.235 11.260 22.802 1.00 16.12 167 THR A O 1
ATOM 1252 N N . GLN A 1 168 ? 19.352 9.336 23.134 1.00 12.85 168 GLN A N 1
ATOM 1253 C CA . GLN A 1 168 ? 20.481 9.993 23.775 1.00 16.03 168 GLN A CA 1
ATOM 1254 C C . GLN A 1 168 ? 21.777 9.478 23.174 1.00 15.85 168 GLN A C 1
ATOM 1255 O O . GLN A 1 168 ? 22.112 8.301 23.319 1.00 14.74 168 GLN A O 1
ATOM 1261 N N . SER A 1 169 ? 22.498 10.370 22.503 1.00 18.92 169 SER A N 1
ATOM 1262 C CA . SER A 1 169 ? 23.763 10.026 21.872 1.00 20.45 169 SER A CA 1
ATOM 1263 C C . SER A 1 169 ? 23.641 8.785 20.993 1.00 19.50 169 SER A C 1
ATOM 1264 O O . SER A 1 169 ? 24.440 7.854 21.105 1.00 21.18 169 SER A O 1
ATOM 1267 N N . GLY A 1 170 ? 22.628 8.779 20.130 1.00 19.53 170 GLY A N 1
ATOM 1268 C CA . GLY A 1 170 ? 22.419 7.667 19.219 1.00 18.52 170 GLY A CA 1
ATOM 1269 C C . GLY A 1 170 ? 21.664 6.457 19.742 1.00 16.71 170 GLY A C 1
ATOM 1270 O O . GLY A 1 170 ? 21.254 5.599 18.962 1.00 16.81 170 GLY A O 1
ATOM 1271 N N . LYS A 1 171 ? 21.466 6.372 21.052 1.00 16.22 171 LYS A N 1
ATOM 1272 C CA . LYS A 1 171 ? 20.766 5.223 21.612 1.00 16.81 171 LYS A CA 1
ATOM 1273 C C . LYS A 1 171 ? 19.300 5.533 21.917 1.00 14.16 171 LYS A C 1
ATOM 1274 O O . LYS A 1 171 ? 18.994 6.417 22.721 1.00 14.37 171 LYS A O 1
ATOM 1280 N N . ASN A 1 172 ? 18.396 4.814 21.254 1.00 12.25 172 ASN A N 1
ATOM 1281 C CA . ASN A 1 172 ? 16.960 4.995 21.467 1.00 11.58 172 ASN A CA 1
ATOM 1282 C C . ASN A 1 172 ? 16.606 4.339 22.793 1.00 10.87 172 ASN A C 1
ATOM 1283 O O . ASN A 1 172 ? 17.186 3.317 23.158 1.00 11.47 172 ASN A O 1
ATOM 1288 N N . TYR A 1 173 ? 15.645 4.912 23.509 1.00 10.64 173 TYR A N 1
ATOM 1289 C CA . TYR A 1 173 ? 15.253 4.350 24.794 1.00 10.59 173 TYR A CA 1
ATOM 1290 C C . TYR A 1 173 ? 13.784 4.544 25.120 1.00 9.80 173 TYR A C 1
ATOM 1291 O O . TYR A 1 173 ? 13.090 5.351 24.497 1.00 9.60 173 TYR A O 1
ATOM 1300 N N . TRP A 1 174 ? 13.331 3.771 26.104 1.00 9.21 174 TRP A N 1
ATOM 1301 C CA . TRP A 1 174 ? 12.006 3.843 26.636 1.00 8.66 174 TRP A CA 1
ATOM 1302 C C . TRP A 1 174 ? 12.177 4.260 28.089 1.00 9.46 174 TRP A C 1
ATOM 1303 O O . TRP A 1 174 ? 13.108 3.789 28.755 1.00 11.26 174 TRP A O 1
ATOM 1314 N N . ILE A 1 175 ? 11.336 5.146 28.617 1.00 9.15 175 ILE A N 1
ATOM 1315 C CA . ILE A 1 175 ? 11.368 5.481 30.029 1.00 8.79 175 ILE A CA 1
ATOM 1316 C C . ILE A 1 175 ? 10.329 4.600 30.667 1.00 8.87 175 ILE A C 1
ATOM 1317 O O . ILE A 1 175 ? 9.144 4.733 30.387 1.00 9.99 175 ILE A O 1
ATOM 1322 N N . VAL A 1 176 ? 10.754 3.695 31.545 1.00 7.89 176 VAL A N 1
ATOM 1323 C CA . VAL A 1 176 ? 9.847 2.745 32.181 1.00 8.97 176 VAL A CA 1
ATOM 1324 C C . VAL A 1 176 ? 9.660 2.946 33.681 1.00 8.66 176 VAL A C 1
ATOM 1325 O O . VAL A 1 176 ? 10.629 3.051 34.432 1.00 9.95 176 VAL A O 1
ATOM 1329 N N . ARG A 1 177 ? 8.397 2.997 34.099 1.00 8.37 177 ARG A N 1
ATOM 1330 C CA . ARG A 1 177 ? 8.026 3.170 35.500 1.00 8.28 177 ARG A CA 1
ATOM 1331 C C . ARG A 1 177 ? 7.838 1.812 36.169 1.00 8.86 177 ARG A C 1
ATOM 1332 O O . ARG A 1 177 ? 6.990 1.027 35.751 1.00 8.20 177 ARG A O 1
ATOM 1340 N N . ASN A 1 178 ? 8.624 1.537 37.207 1.00 9.12 178 ASN A N 1
ATOM 1341 C CA . ASN A 1 178 ? 8.509 0.273 37.930 1.00 9.30 178 ASN A CA 1
ATOM 1342 C C . ASN A 1 178 ? 7.750 0.542 39.230 1.00 9.80 178 ASN A C 1
ATOM 1343 O O . ASN A 1 178 ? 7.513 1.697 39.590 1.00 10.16 178 ASN A O 1
ATOM 1348 N N . SER A 1 179 ? 7.379 -0.524 39.932 1.00 8.75 179 SER A N 1
ATOM 1349 C CA . SER A 1 179 ? 6.637 -0.401 41.181 1.00 9.33 179 SER A CA 1
ATOM 1350 C C . SER A 1 179 ? 7.370 -1.055 42.347 1.00 7.89 179 SER A C 1
ATOM 1351 O O . SER A 1 179 ? 6.756 -1.714 43.190 1.00 10.50 179 SER A O 1
ATOM 1354 N N . TRP A 1 180 ? 8.687 -0.873 42.391 1.00 10.02 180 TRP A N 1
ATOM 1355 C CA . TRP A 1 180 ? 9.500 -1.444 43.460 1.00 11.47 180 TRP A CA 1
ATOM 1356 C C . TRP A 1 180 ? 10.058 -0.376 44.395 1.00 11.76 180 TRP A C 1
ATOM 1357 O O . TRP A 1 180 ? 11.059 -0.595 45.079 1.00 13.02 180 TRP A O 1
ATOM 1368 N N . GLY A 1 181 ? 9.412 0.784 44.413 1.00 11.06 181 GLY A N 1
ATOM 1369 C CA . GLY A 1 181 ? 9.858 1.855 45.283 1.00 10.71 181 GLY A CA 1
ATOM 1370 C C . GLY A 1 181 ? 10.951 2.713 44.676 1.00 11.52 181 GLY A C 1
ATOM 1371 O O . GLY A 1 181 ? 11.489 2.400 43.615 1.00 11.66 181 GLY A O 1
ATOM 1372 N N . GLN A 1 182 ? 11.285 3.794 45.372 1.00 13.04 182 GLN A N 1
ATOM 1373 C CA . GLN A 1 182 ? 12.298 4.732 44.910 1.00 14.80 182 GLN A CA 1
ATOM 1374 C C . GLN A 1 182 ? 13.737 4.273 45.103 1.00 14.52 182 GLN A C 1
ATOM 1375 O O . GLN A 1 182 ? 14.656 4.865 44.537 1.00 15.55 182 GLN A O 1
ATOM 1381 N N . ASN A 1 183 ? 13.938 3.224 45.894 1.00 17.49 183 ASN A N 1
ATOM 1382 C CA . ASN A 1 183 ? 15.283 2.719 46.147 1.00 18.21 183 ASN A CA 1
ATOM 1383 C C . ASN A 1 183 ? 15.775 1.750 45.079 1.00 18.74 183 ASN A C 1
ATOM 1384 O O . ASN A 1 183 ? 16.892 1.242 45.156 1.00 22.14 183 ASN A O 1
ATOM 1389 N N . TRP A 1 184 ? 14.940 1.495 44.080 1.00 14.16 184 TRP A N 1
ATOM 1390 C CA . TRP A 1 184 ? 15.323 0.604 42.996 1.00 13.34 184 TRP A CA 1
ATOM 1391 C C . TRP A 1 184 ? 15.575 1.422 41.739 1.00 13.09 184 TRP A C 1
ATOM 1392 O O . TRP A 1 184 ? 14.898 2.425 41.501 1.00 12.91 184 TRP A O 1
ATOM 1403 N N . GLY A 1 185 ? 16.545 0.986 40.941 1.00 14.12 185 GLY A N 1
ATOM 1404 C CA . GLY A 1 185 ? 16.862 1.678 39.704 1.00 14.14 185 GLY A CA 1
ATOM 1405 C C . GLY A 1 185 ? 17.210 3.139 39.897 1.00 14.27 185 GLY A C 1
ATOM 1406 O O . GLY A 1 185 ? 17.838 3.515 40.889 1.00 14.50 185 GLY A O 1
ATOM 1407 N N . ASN A 1 186 ? 16.809 3.970 38.940 1.00 12.40 186 ASN A N 1
ATOM 1408 C CA . ASN A 1 186 ? 17.080 5.398 39.020 1.00 12.79 186 ASN A CA 1
ATOM 1409 C C . ASN A 1 186 ? 15.838 6.076 39.578 1.00 13.10 186 ASN A C 1
ATOM 1410 O O . ASN A 1 186 ? 14.958 6.514 38.834 1.00 13.04 186 ASN A O 1
ATOM 1415 N N . GLN A 1 187 ? 15.783 6.143 40.906 1.00 12.45 187 GLN A N 1
ATOM 1416 C CA . GLN A 1 187 ? 14.660 6.724 41.625 1.00 13.69 187 GLN A CA 1
ATOM 1417 C C . GLN A 1 187 ? 13.351 6.047 41.231 1.00 12.93 187 GLN A C 1
ATOM 1418 O O . GLN A 1 187 ? 12.306 6.692 41.132 1.00 14.45 187 GLN A O 1
ATOM 1424 N N . GLY A 1 188 ? 13.423 4.736 41.004 1.00 10.63 188 GLY A N 1
ATOM 1425 C CA . GLY A 1 188 ? 12.235 3.976 40.657 1.00 10.27 188 GLY A CA 1
ATOM 1426 C C . GLY A 1 188 ? 12.016 3.693 39.184 1.00 9.81 188 GLY A C 1
ATOM 1427 O O . GLY A 1 188 ? 11.180 2.855 38.836 1.00 10.58 188 GLY A O 1
ATOM 1428 N N . TYR A 1 189 ? 12.759 4.385 38.323 1.00 10.85 189 TYR A N 1
ATOM 1429 C CA . TYR A 1 189 ? 12.634 4.211 36.877 1.00 10.80 189 TYR A CA 1
ATOM 1430 C C . TYR A 1 189 ? 13.811 3.498 36.235 1.00 10.26 189 TYR A C 1
ATOM 1431 O O . TYR A 1 189 ? 14.899 3.419 36.801 1.00 12.02 189 TYR A O 1
ATOM 1440 N N . ILE A 1 190 ? 13.580 2.977 35.036 1.00 10.66 190 ILE A N 1
ATOM 1441 C CA . ILE A 1 190 ? 14.639 2.324 34.287 1.00 9.64 190 ILE A CA 1
ATOM 1442 C C . ILE A 1 190 ? 14.520 2.757 32.833 1.00 9.94 190 ILE A C 1
ATOM 1443 O O . ILE A 1 190 ? 13.421 2.838 32.286 1.00 10.01 190 ILE A O 1
ATOM 1448 N N . TRP A 1 191 ? 15.657 3.097 32.238 1.00 8.29 191 TRP A N 1
ATOM 1449 C CA . TRP A 1 191 ? 15.739 3.492 30.838 1.00 9.53 191 TRP A CA 1
ATOM 1450 C C . TRP A 1 191 ? 16.106 2.218 30.107 1.00 10.44 191 TRP A C 1
ATOM 1451 O O . TRP A 1 191 ? 17.149 1.633 30.366 1.00 12.26 191 TRP A O 1
ATOM 1462 N N . MET A 1 192 ? 15.265 1.773 29.181 1.00 10.87 192 MET A N 1
ATOM 1463 C CA . MET A 1 192 ? 15.531 0.546 28.433 1.00 10.03 192 MET A CA 1
ATOM 1464 C C . MET A 1 192 ? 15.756 0.836 26.958 1.00 10.21 192 MET A C 1
ATOM 1465 O O . MET A 1 192 ? 15.057 1.657 26.369 1.00 10.45 192 MET A O 1
ATOM 1470 N N . GLU A 1 193 ? 16.725 0.155 26.356 1.00 10.00 193 GLU A N 1
ATOM 1471 C CA . GLU A 1 193 ? 17.003 0.380 24.945 1.00 11.07 193 GLU A CA 1
ATOM 1472 C C . GLU A 1 193 ? 15.775 0.079 24.097 1.00 10.93 193 GLU A C 1
ATOM 1473 O O . GLU A 1 193 ? 15.058 -0.898 24.329 1.00 11.05 193 GLU A O 1
ATOM 1479 N N . ARG A 1 194 ? 15.556 0.940 23.109 1.00 10.33 194 ARG A N 1
ATOM 1480 C CA . ARG A 1 194 ? 14.423 0.861 22.197 1.00 10.20 194 ARG A CA 1
ATOM 1481 C C . ARG A 1 194 ? 14.906 0.577 20.776 1.00 11.39 194 ARG A C 1
ATOM 1482 O O . ARG A 1 194 ? 16.045 0.897 20.420 1.00 11.35 194 ARG A O 1
ATOM 1490 N N . ASN A 1 195 ? 14.030 -0.024 19.977 1.00 12.27 195 ASN A N 1
ATOM 1491 C CA . ASN A 1 195 ? 14.327 -0.375 18.592 1.00 13.85 195 ASN A CA 1
ATOM 1492 C C . ASN A 1 195 ? 15.468 -1.373 18.468 1.00 14.81 195 ASN A C 1
ATOM 1493 O O . ASN A 1 195 ? 16.420 -1.164 17.712 1.00 14.50 195 ASN A O 1
ATOM 1498 N N . VAL A 1 196 ? 15.363 -2.465 19.216 1.00 13.92 196 VAL A N 1
ATOM 1499 C CA . VAL A 1 196 ? 16.368 -3.516 19.175 1.00 14.98 196 VAL A CA 1
ATOM 1500 C C . VAL A 1 196 ? 16.048 -4.452 18.006 1.00 15.62 196 VAL A C 1
ATOM 1501 O O . VAL A 1 196 ? 14.994 -4.334 17.380 1.00 16.06 196 VAL A O 1
ATOM 1505 N N . ALA A 1 197 ? 16.959 -5.376 17.715 1.00 16.67 197 ALA A N 1
ATOM 1506 C CA . ALA A 1 197 ? 16.779 -6.309 16.603 1.00 18.57 197 ALA A CA 1
ATOM 1507 C C . ALA A 1 197 ? 15.576 -7.239 16.745 1.00 19.12 197 ALA A C 1
ATOM 1508 O O . ALA A 1 197 ? 14.849 -7.476 15.780 1.00 20.99 197 ALA A O 1
ATOM 1510 N N . SER A 1 198 ? 15.373 -7.772 17.945 1.00 16.18 198 SER A N 1
ATOM 1511 C CA . SER A 1 198 ? 14.256 -8.677 18.195 1.00 15.83 198 SER A CA 1
ATOM 1512 C C . SER A 1 198 ? 12.918 -7.943 18.115 1.00 16.38 198 SER A C 1
ATOM 1513 O O . SER A 1 198 ? 12.758 -6.867 18.693 1.00 13.89 198 SER A O 1
ATOM 1516 N N . SER A 1 199 ? 11.959 -8.523 17.399 1.00 16.41 199 SER A N 1
ATOM 1517 C CA . SER A 1 199 ? 10.644 -7.904 17.260 1.00 17.06 199 SER A CA 1
ATOM 1518 C C . SER A 1 199 ? 9.882 -7.848 18.582 1.00 14.96 199 SER A C 1
ATOM 1519 O O . SER A 1 199 ? 8.976 -7.034 18.745 1.00 15.44 199 SER A O 1
ATOM 1522 N N . ALA A 1 200 ? 10.253 -8.707 19.525 1.00 14.72 200 ALA A N 1
ATOM 1523 C CA . ALA A 1 200 ? 9.586 -8.731 20.822 1.00 12.21 200 ALA A CA 1
ATOM 1524 C C . ALA A 1 200 ? 10.029 -7.561 21.701 1.00 11.32 200 ALA A C 1
ATOM 1525 O O . ALA A 1 200 ? 9.404 -7.276 22.724 1.00 10.99 200 ALA A O 1
ATOM 1527 N N . GLY A 1 201 ? 11.101 -6.883 21.298 1.00 12.71 201 GLY A N 1
ATOM 1528 C CA . GLY A 1 201 ? 11.600 -5.764 22.081 1.00 12.60 201 GLY A CA 1
ATOM 1529 C C . GLY A 1 201 ? 12.492 -6.243 23.212 1.00 12.06 201 GLY A C 1
ATOM 1530 O O . GLY A 1 201 ? 12.531 -7.435 23.519 1.00 11.55 201 GLY A O 1
ATOM 1531 N N . LEU A 1 202 ? 13.214 -5.321 23.841 1.00 10.98 202 LEU A N 1
ATOM 1532 C CA . LEU A 1 202 ? 14.105 -5.690 24.934 1.00 10.77 202 LEU A CA 1
ATOM 1533 C C . LEU A 1 202 ? 13.303 -6.255 26.106 1.00 11.60 202 LEU A C 1
ATOM 1534 O O . LEU A 1 202 ? 12.350 -5.635 26.577 1.00 10.80 202 LEU A O 1
ATOM 1539 N N . CYS A 1 203 ? 13.703 -7.437 26.569 1.00 10.30 203 CYS A N 1
ATOM 1540 C CA . CYS A 1 203 ? 13.036 -8.123 27.674 1.00 11.0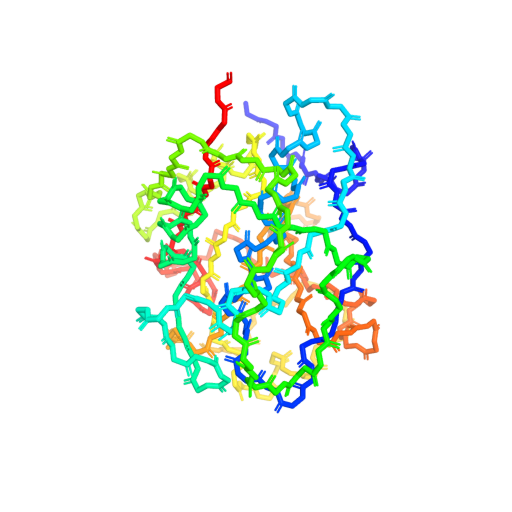1 203 CYS A CA 1
ATOM 1541 C C . CYS A 1 203 ? 11.566 -8.388 27.341 1.00 10.56 203 CYS A C 1
ATOM 1542 O O . CYS A 1 203 ? 10.736 -8.547 28.238 1.00 10.17 203 CYS A O 1
ATOM 1545 N N . GLY A 1 204 ? 11.258 -8.428 26.046 1.00 10.06 204 GLY A N 1
ATOM 1546 C CA . GLY A 1 204 ? 9.900 -8.690 25.593 1.00 10.81 204 GLY A CA 1
ATOM 1547 C C . GLY A 1 204 ? 8.905 -7.579 25.877 1.00 9.20 204 GLY A C 1
ATOM 1548 O O . GLY A 1 204 ? 7.702 -7.825 25.978 1.00 10.43 204 GLY A O 1
ATOM 1549 N N . ILE A 1 205 ? 9.399 -6.350 25.980 1.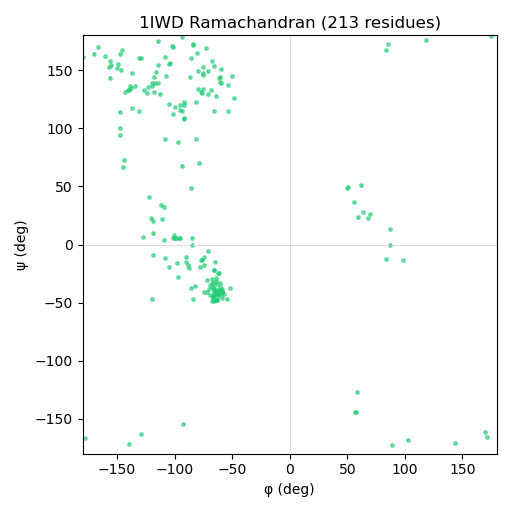00 10.40 205 ILE A N 1
ATOM 1550 C CA . ILE A 1 205 ? 8.548 -5.206 26.285 1.00 10.25 205 ILE A CA 1
ATOM 1551 C C . ILE A 1 205 ? 7.457 -4.901 25.249 1.00 10.34 205 ILE A C 1
ATOM 1552 O O . ILE A 1 205 ? 6.439 -4.302 25.583 1.00 10.37 205 ILE A O 1
ATOM 1557 N N . ALA A 1 206 ? 7.652 -5.319 24.002 1.00 9.46 206 ALA A N 1
ATOM 1558 C CA . ALA A 1 206 ? 6.662 -5.044 22.965 1.00 10.45 206 ALA A CA 1
ATOM 1559 C C . ALA A 1 206 ? 5.671 -6.175 22.717 1.00 10.62 206 ALA A C 1
ATOM 1560 O O . ALA A 1 206 ? 4.848 -6.086 21.808 1.00 12.10 206 ALA A O 1
ATOM 1562 N N . GLN A 1 207 ? 5.728 -7.223 23.531 1.00 11.52 207 GLN A N 1
ATOM 1563 C CA . GLN A 1 207 ? 4.852 -8.375 23.340 1.00 13.30 207 GLN A CA 1
ATOM 1564 C C . GLN A 1 207 ? 3.365 -8.216 23.631 1.00 12.70 207 GLN A C 1
ATOM 1565 O O . GLN A 1 207 ? 2.538 -8.761 22.904 1.00 13.71 207 GLN A O 1
ATOM 1571 N N . LEU A 1 208 ? 3.018 -7.476 24.679 1.00 11.66 208 LEU A N 1
ATOM 1572 C CA . LEU A 1 208 ? 1.613 -7.350 25.058 1.00 12.22 208 LEU A CA 1
ATOM 1573 C C . LEU A 1 208 ? 1.248 -5.975 25.614 1.00 11.61 208 LEU A C 1
ATOM 1574 O O . LEU A 1 208 ? 0.896 -5.850 26.786 1.00 13.34 208 LEU A O 1
ATOM 1579 N N . PRO A 1 209 ? 1.306 -4.928 24.779 1.00 9.11 209 PRO A N 1
ATOM 1580 C CA . PRO A 1 209 ? 0.968 -3.585 25.265 1.00 9.48 209 PRO A CA 1
ATOM 1581 C C . PRO A 1 209 ? -0.523 -3.263 25.186 1.00 9.72 209 PRO A C 1
ATOM 1582 O O . PRO A 1 209 ? -1.211 -3.685 24.257 1.00 10.83 209 PRO A O 1
ATOM 1586 N N . SER A 1 210 ? -1.018 -2.514 26.165 1.00 8.30 210 SER A N 1
ATOM 1587 C CA . SER A 1 210 ? -2.418 -2.102 26.161 1.00 9.62 210 SER A CA 1
ATOM 1588 C C . SER A 1 210 ? -2.549 -0.839 26.995 1.00 9.90 210 SER A C 1
ATOM 1589 O O . SER A 1 210 ? -1.698 -0.548 27.832 1.00 10.27 210 SER A O 1
ATOM 1592 N N . TYR A 1 211 ? -3.603 -0.074 26.747 1.00 10.66 211 TYR A N 1
ATOM 1593 C CA . TYR A 1 211 ? -3.814 1.157 27.494 1.00 10.30 211 TYR A CA 1
ATOM 1594 C C . TYR A 1 211 ? -5.295 1.462 27.612 1.00 10.52 211 TYR A C 1
ATOM 1595 O O . TYR A 1 211 ? -6.091 1.079 26.754 1.00 11.28 211 TYR A O 1
ATOM 1604 N N . PRO A 1 212 ? -5.686 2.155 28.688 1.00 11.38 212 PRO A N 1
ATOM 1605 C CA . PRO A 1 212 ? -7.089 2.508 28.912 1.00 11.46 212 PRO A CA 1
ATOM 1606 C C . PRO A 1 212 ? -7.511 3.717 28.087 1.00 12.30 212 PRO A C 1
ATOM 1607 O O . PRO A 1 212 ? -6.701 4.599 27.802 1.00 13.04 212 PRO A O 1
ATOM 1611 N N . THR A 1 213 ? -8.781 3.751 27.700 1.00 11.58 213 THR A N 1
ATOM 1612 C CA . THR A 1 213 ? -9.297 4.865 26.922 1.00 13.59 213 THR A CA 1
ATOM 1613 C C . THR A 1 213 ? -10.361 5.599 27.719 1.00 14.69 213 THR A C 1
ATOM 1614 O O . THR A 1 213 ? -11.083 5.005 28.524 1.00 13.85 213 THR A O 1
ATOM 1618 N N . LYS A 1 214 ? -10.443 6.902 27.492 1.00 16.24 214 LYS A N 1
ATOM 1619 C CA . LYS A 1 214 ? -11.408 7.743 28.174 1.00 21.63 214 LYS A CA 1
ATOM 1620 C C . LYS A 1 214 ? -11.806 8.838 27.198 1.00 26.43 214 LYS A C 1
ATOM 1621 O O . LYS A 1 214 ? -10.980 9.664 26.814 1.00 26.90 214 LYS A O 1
ATOM 1627 N N . ALA A 1 215 ? -13.066 8.820 26.779 1.00 36.87 215 ALA A N 1
ATOM 1628 C CA . ALA A 1 215 ? -13.578 9.808 25.841 1.00 41.80 215 ALA A CA 1
ATOM 1629 C C . ALA A 1 215 ? -13.702 11.170 26.515 1.00 44.92 215 ALA A C 1
ATOM 1630 O O . ALA A 1 215 ? -14.842 11.665 26.632 1.00 48.51 215 ALA A O 1
#

Secondary structure (DSSP, 8-state):
--S-EEGGGGT-SPPP-B--SSB-HHHHHHHHHHHHHHHHHHS----B-HHHHHHH-TTS-TTB---HHHHHHHHHHHT-B-BTTTS---SS-----TT----B---EEEEPPTT-HHHHHHHHHHS-EEEEE---SHHHHT--SSEE---------EEEEEEEEEEETTEEEEEEE-SB-TTSTBTTEEEEE-S-SSTT-GGGTTSS-EEEE--

B-factor: mean 17.73, std 9.31, range [7.28, 57.26]

Nearest PDB structures (foldseek):
  1iwd-assembly1_A  TM=1.005E+00  e=1.791E-53  Tabernaemontana divaricata
  1cqd-assembly1_A  TM=9.966E-01  e=7.664E-38  Zingiber officinale
  4yyq-assembly2_B  TM=9.840E-01  e=2.707E-37  Ficus carica
  6ycd-assembly2_B  TM=9.810E-01  e=5.619E-37  Ananas comosus
  6ycf-assembly1_A  TM=9.782E-01  e=1.218E-34  Ananas comosus

Organism: Tabernaemontana divaricata (NCBI:txid52861)

Sequence (215 aa):
LPSFVDWRSKGAVNSIKNQKQCGSCWAFSAVAAVESINKIRTGQLISLSEQELVDCDTASHGCNGGWMNNAFQYIITNGGIDTQQNYPYSAVQGSCKPYRLRVVSINGFQRVTRNNESALQSAVASQPVSVTVEAAGAPFQHYSSGIFTGPCGTAQNHGVVIVGYGTQSGKNYWIVRNSWGQNWGNQGYIWMERNVASSAGLCGIAQLPSYPTKA

InterPro domains:
  IPR000169 Cysteine peptidase, cysteine active site [PS00139] (19-30)
  IPR000668 Peptidase C1A, papain C-terminal [PF00112] (1-213)
  IPR000668 Peptidase C1A, papain C-terminal [PR00705] (19-34)
  IPR000668 Peptidase C1A, papain C-terminal [PR00705] (158-168)
  IPR000668 Peptidase C1A, papain C-terminal [PR00705] (173-179)
  IPR000668 Peptidase C1A, papain C-terminal [SM00645] (1-213)
  IPR013128 Peptidase C1A [PTHR12411] (5-207)
  IPR025661 Cysteine peptidase, asparagine active site [PS00640] (173-192)
  IPR038765 Papain-like cysteine peptidase superfamily [SSF54001] (1-214)
  IPR039417 Papain-like cysteine endopeptidase [cd02248] (2-212)